Protein AF-A0A7J2IMW6-F1 (afdb_monomer)

Radius of gyration: 46.11 Å; Cα contacts (8 Å, |Δi|>4): 271; chains: 1; bounding box: 132×66×122 Å

Mean predicted aligned error: 20.57 Å

Foldseek 3Di:
DDDDDPDPPVPDPVPCVVVVVVVVVVVPDPPPPDPPQDDKDKDKDKPPLEDEAEAQGKDKIKIFMAIDSPQFFKKAKDKDQDDPQKDKDWVVRIDTPGDMIMIMIGHHNPDDFAKTKMKMWIATPVGDIDIGIGIYGYHYDDDPDPDPDPDPPDDPDDDPDPDDDDDDDDDDDDDDDDDDDDDDDDDDPDDDPDDDDPDDDPPPVVVVVVVVVVVVVVVVVVVVVVPD

Nearest PDB structures (foldseek):
  7sqc-assembly1_2A  TM=7.538E-01  e=5.444E-05  Chlamydomonas reinhardtii
  1eut-assembly1_A  TM=7.254E-01  e=1.745E-04  Micromonospora viridifaciens
  7n6g-assembly1_4C  TM=7.193E-01  e=2.118E-03  Chlamydomonas reinhardtii
  4zmh-assembly1_B  TM=6.178E-01  e=5.594E-04  Saccharophagus degradans 2-40
  4zmh-assembly1_A  TM=6.191E-01  e=1.436E-03  Saccharophagus degradans 2-40

pLDDT: mean 71.3, std 21.23, range [32.53, 96.0]

Sequence (228 aa):
MPNENKRPWYRNPTYLGPIAVIAAAIISSPIWVPLIFQEPDFRIFINPMQGAVEQGGVITTVITIKGIHGYDHTVSLSSCGQPSGIVIAFVPQFGKPSYTSSVTINVESNVPVGDYTTIIKGRGADGKEHNCSYTLTVKPHPPPTPTITPTPTITPTSMPKVWEIGYDDNSYGEFDQLDRYPFPGPFPWHYNVSEPPINFQKKSTILLVHLLISIFLFVMNNQKMIFS

Secondary structure (DSSP, 8-state):
--------GGG-HHHHHHHHHHHHHHHS---------PPPEEEEEEESSEEEEETT-EEEEEEEEEEETT--S-EEEEEE-PPTTEEEEEETSEEPSSEEEEEEEEE-TTSPSEEEEEEEEEEETTS-EEEEEEEEEEEPPPPPPP--PPPP---------------------------------PPP-----------SSTTHHHHHHHHHHHHHHHHHHHHTTS--

Structure (mmCIF, N/CA/C/O backbone):
data_AF-A0A7J2IMW6-F1
#
_entry.id   AF-A0A7J2IMW6-F1
#
loop_
_atom_site.group_PDB
_atom_site.id
_atom_site.type_symbol
_atom_site.label_atom_id
_atom_site.label_alt_id
_atom_site.label_comp_id
_atom_site.label_asym_id
_atom_site.label_entity_id
_atom_site.label_seq_id
_atom_site.pdbx_PDB_ins_code
_atom_site.Cartn_x
_atom_site.Cartn_y
_atom_site.Cartn_z
_atom_site.occupancy
_atom_site.B_iso_or_equiv
_atom_site.auth_seq_id
_atom_site.auth_comp_id
_atom_site.auth_asym_id
_atom_site.auth_atom_id
_atom_site.pdbx_PDB_model_num
ATOM 1 N N . MET A 1 1 ? 88.205 10.344 -40.972 1.00 36.88 1 MET A N 1
ATOM 2 C CA . MET A 1 1 ? 87.170 9.733 -41.838 1.00 36.88 1 MET A CA 1
ATOM 3 C C . MET A 1 1 ? 87.236 8.219 -41.665 1.00 36.88 1 MET A C 1
ATOM 5 O O . MET A 1 1 ? 88.362 7.744 -41.611 1.00 36.88 1 MET A O 1
ATOM 9 N N . PRO A 1 2 ? 86.134 7.451 -41.683 1.00 49.56 2 PRO A N 1
ATOM 10 C CA . PRO A 1 2 ? 84.790 7.679 -41.158 1.00 49.56 2 PRO A CA 1
ATOM 11 C C . PRO A 1 2 ? 84.423 6.654 -40.054 1.00 49.56 2 PRO A C 1
ATOM 13 O O . PRO A 1 2 ? 85.094 5.655 -39.827 1.00 49.56 2 PRO A O 1
ATOM 16 N N . ASN A 1 3 ? 83.346 6.964 -39.348 1.00 45.88 3 ASN A N 1
ATOM 17 C CA . ASN A 1 3 ? 82.750 6.262 -38.217 1.00 45.88 3 ASN A CA 1
ATOM 18 C C . ASN A 1 3 ? 82.091 4.923 -38.604 1.00 45.88 3 ASN A C 1
ATOM 20 O O . ASN A 1 3 ? 81.120 4.875 -39.356 1.00 45.88 3 ASN A O 1
ATOM 24 N N . GLU A 1 4 ? 82.557 3.824 -38.013 1.00 55.94 4 GLU A N 1
ATOM 25 C CA . GLU A 1 4 ? 81.900 2.522 -38.131 1.00 55.94 4 GLU A CA 1
ATOM 26 C C . GLU A 1 4 ? 80.530 2.513 -37.426 1.00 55.94 4 GLU A C 1
ATOM 28 O O . GLU A 1 4 ? 80.403 2.433 -36.207 1.00 55.94 4 GLU A O 1
ATOM 33 N N . ASN A 1 5 ? 79.482 2.626 -38.243 1.00 53.44 5 ASN A N 1
ATOM 34 C CA . ASN A 1 5 ? 78.256 1.826 -38.202 1.00 53.44 5 ASN A CA 1
ATOM 35 C C . ASN A 1 5 ? 77.715 1.403 -36.818 1.00 53.44 5 ASN A C 1
ATOM 37 O O . ASN A 1 5 ? 77.663 0.219 -36.484 1.00 53.44 5 ASN A O 1
ATOM 41 N N . LYS A 1 6 ? 77.096 2.340 -36.091 1.00 56.44 6 LYS A N 1
ATOM 42 C CA . LYS A 1 6 ? 76.001 1.993 -35.169 1.00 56.44 6 LYS A CA 1
ATOM 43 C C . LYS A 1 6 ? 74.729 1.756 -35.982 1.00 56.44 6 LYS A C 1
ATOM 45 O O . LYS A 1 6 ? 73.925 2.666 -36.174 1.00 56.44 6 LYS A O 1
ATOM 50 N N . ARG A 1 7 ? 74.558 0.539 -36.509 1.00 57.59 7 ARG A N 1
ATOM 51 C CA . ARG A 1 7 ? 73.288 0.146 -37.136 1.00 57.59 7 ARG A CA 1
ATOM 52 C C . ARG A 1 7 ? 72.185 0.230 -36.066 1.00 57.59 7 ARG A C 1
ATOM 54 O O . ARG A 1 7 ? 72.362 -0.356 -34.999 1.00 57.59 7 ARG A O 1
ATOM 61 N N . PRO A 1 8 ? 71.085 0.967 -36.302 1.00 58.50 8 PRO A N 1
ATOM 62 C CA . PRO A 1 8 ? 70.026 1.130 -35.314 1.00 58.50 8 PRO A CA 1
ATOM 63 C C . PRO A 1 8 ? 69.450 -0.235 -34.921 1.00 58.50 8 PRO A C 1
ATOM 65 O O . PRO A 1 8 ? 69.195 -1.088 -35.774 1.00 58.50 8 PRO A O 1
ATOM 68 N N . TRP A 1 9 ? 69.251 -0.422 -33.616 1.00 54.69 9 TRP A N 1
ATOM 69 C CA . TRP A 1 9 ? 68.849 -1.663 -32.938 1.00 54.69 9 TRP A CA 1
ATOM 70 C C . TRP A 1 9 ? 67.544 -2.294 -33.466 1.00 54.69 9 TRP A C 1
ATOM 72 O O . TRP A 1 9 ? 67.263 -3.453 -33.181 1.00 54.69 9 TRP A O 1
ATOM 82 N N . TYR A 1 10 ? 66.788 -1.573 -34.298 1.00 52.03 10 TYR A N 1
ATOM 83 C CA . TYR A 1 10 ? 65.541 -2.019 -34.921 1.00 52.03 10 TYR A CA 1
ATOM 84 C C . TYR A 1 10 ? 65.720 -2.941 -36.150 1.00 52.03 10 TYR A C 1
ATOM 86 O O . TYR A 1 10 ? 64.751 -3.508 -36.639 1.00 52.03 10 TYR A O 1
ATOM 94 N N . ARG A 1 11 ? 66.944 -3.118 -36.679 1.00 53.31 11 ARG A N 1
ATOM 95 C CA . ARG A 1 11 ? 67.218 -3.993 -37.848 1.00 53.31 11 ARG A CA 1
ATOM 96 C C . ARG A 1 11 ? 67.567 -5.450 -37.508 1.00 53.31 11 ARG A C 1
ATOM 98 O O . ARG A 1 11 ? 67.887 -6.208 -38.421 1.00 53.31 11 ARG A O 1
ATOM 105 N N . ASN A 1 12 ? 67.553 -5.846 -36.235 1.00 49.12 12 ASN A N 1
ATOM 106 C CA . ASN A 1 12 ? 67.913 -7.206 -35.830 1.00 49.12 12 ASN A CA 1
ATOM 107 C C . ASN A 1 12 ? 66.651 -8.101 -35.756 1.00 49.12 12 ASN A C 1
ATOM 109 O O . ASN A 1 12 ? 65.809 -7.870 -34.881 1.00 49.12 12 ASN A O 1
ATOM 113 N N . PRO A 1 13 ? 66.487 -9.107 -36.642 1.00 55.00 13 PRO A N 1
ATOM 114 C CA . PRO A 1 13 ? 65.265 -9.916 -36.728 1.00 55.00 13 PRO A CA 1
ATOM 115 C C . PRO A 1 13 ? 64.961 -10.709 -35.448 1.00 55.00 13 PRO A C 1
ATOM 117 O O . PRO A 1 13 ? 63.805 -11.039 -35.197 1.00 55.00 13 PRO A O 1
ATOM 120 N N . THR A 1 14 ? 65.961 -10.929 -34.590 1.00 56.41 14 THR A N 1
ATOM 121 C CA . THR A 1 14 ? 65.813 -11.600 -33.289 1.00 56.41 14 THR A CA 1
ATOM 122 C C . THR A 1 14 ? 64.945 -10.815 -32.290 1.00 56.41 14 THR A C 1
ATOM 124 O O . THR A 1 14 ? 64.350 -11.417 -31.402 1.00 56.41 14 THR A O 1
ATOM 127 N N . TYR A 1 15 ? 64.817 -9.489 -32.441 1.00 50.38 15 TYR A N 1
ATOM 128 C CA . TYR A 1 15 ? 64.037 -8.627 -31.532 1.00 50.38 15 TYR A CA 1
ATOM 129 C C . TYR A 1 15 ? 62.726 -8.104 -32.137 1.00 50.38 15 TYR A C 1
ATOM 131 O O . TYR A 1 15 ? 61.846 -7.665 -31.398 1.00 50.38 15 TYR A O 1
ATOM 139 N N . LEU A 1 16 ? 62.554 -8.190 -33.461 1.00 51.06 16 LEU A N 1
ATOM 140 C CA . LEU A 1 16 ? 61.305 -7.807 -34.133 1.00 51.06 16 LEU A CA 1
ATOM 141 C C . LEU A 1 16 ? 60.170 -8.798 -33.853 1.00 51.06 16 LEU A C 1
ATOM 143 O O . LEU A 1 16 ? 59.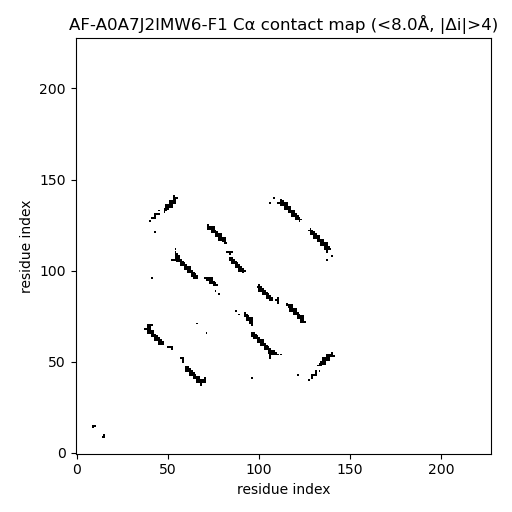029 -8.375 -33.713 1.00 51.06 16 LEU A O 1
ATOM 147 N N . GLY A 1 17 ? 60.484 -10.088 -33.695 1.00 52.44 17 GLY A N 1
ATOM 148 C CA . GLY A 1 17 ? 59.515 -11.112 -33.292 1.00 52.44 17 GLY A CA 1
ATOM 149 C C . GLY A 1 17 ? 58.829 -10.800 -31.952 1.00 52.44 17 GLY A C 1
ATOM 150 O O . GLY A 1 17 ? 57.621 -10.584 -31.938 1.00 52.44 17 GLY A O 1
ATOM 151 N N . PRO A 1 18 ? 59.558 -10.719 -30.822 1.00 51.59 18 PRO A N 1
ATOM 152 C CA . PRO A 1 18 ? 58.940 -10.517 -29.509 1.00 51.59 18 PRO A CA 1
ATOM 153 C C . PRO A 1 18 ? 58.327 -9.118 -29.312 1.00 51.59 18 PRO A C 1
ATOM 155 O O . PRO A 1 18 ? 57.282 -9.009 -28.677 1.00 51.59 18 PRO A O 1
ATOM 158 N N . ILE A 1 19 ? 58.903 -8.050 -29.885 1.00 50.50 19 ILE A N 1
ATOM 159 C CA . ILE A 1 19 ? 58.338 -6.689 -29.770 1.00 50.50 19 ILE A CA 1
ATOM 160 C C . ILE A 1 19 ? 57.045 -6.549 -30.593 1.00 50.50 19 ILE A C 1
ATOM 162 O O . ILE A 1 19 ? 56.082 -5.951 -30.112 1.00 50.50 19 ILE A O 1
ATOM 166 N N . ALA A 1 20 ? 56.973 -7.140 -31.793 1.00 51.31 20 ALA A N 1
ATOM 167 C CA . ALA A 1 20 ? 55.737 -7.160 -32.579 1.00 51.31 20 ALA A CA 1
ATOM 168 C C . ALA A 1 20 ? 54.645 -8.024 -31.924 1.00 51.31 20 ALA A C 1
ATOM 170 O O . ALA A 1 20 ? 53.472 -7.664 -31.982 1.00 51.31 20 ALA A O 1
ATOM 171 N N . VAL A 1 21 ? 55.019 -9.117 -31.246 1.00 50.84 21 VAL A N 1
ATOM 172 C CA . VAL A 1 21 ? 54.081 -9.970 -30.495 1.00 50.84 21 VAL A CA 1
ATOM 173 C C . VAL A 1 21 ? 53.489 -9.233 -29.287 1.00 50.84 21 VAL A C 1
ATOM 175 O O . VAL A 1 21 ? 52.286 -9.326 -29.057 1.00 50.84 21 VAL A O 1
ATOM 178 N N . ILE A 1 22 ? 54.282 -8.438 -28.558 1.00 51.41 22 ILE A N 1
ATOM 179 C CA . ILE A 1 22 ? 53.784 -7.642 -27.421 1.00 51.41 22 ILE A CA 1
ATOM 180 C C . ILE A 1 22 ? 52.897 -6.478 -27.901 1.00 51.41 22 ILE A C 1
ATOM 182 O O . ILE A 1 22 ? 51.854 -6.223 -27.303 1.00 51.41 22 ILE A O 1
ATOM 186 N N . ALA A 1 23 ? 53.241 -5.813 -29.011 1.00 48.59 23 ALA A N 1
ATOM 187 C CA . ALA A 1 23 ? 52.397 -4.767 -29.597 1.00 48.59 23 ALA A CA 1
ATOM 188 C C . ALA A 1 23 ? 51.067 -5.317 -30.159 1.00 48.59 23 ALA A C 1
ATOM 190 O O . ALA A 1 23 ? 50.027 -4.680 -30.007 1.00 48.59 23 ALA A O 1
ATOM 191 N N . ALA A 1 24 ? 51.067 -6.514 -30.757 1.00 49.12 24 ALA A N 1
ATOM 192 C CA . ALA A 1 24 ? 49.856 -7.157 -31.277 1.00 49.12 24 ALA A CA 1
ATOM 193 C C . ALA A 1 24 ? 48.941 -7.727 -30.172 1.00 49.12 24 ALA A C 1
ATOM 195 O O . ALA A 1 24 ? 47.717 -7.743 -30.328 1.00 49.12 24 ALA A O 1
ATOM 196 N N . ALA A 1 25 ? 49.502 -8.159 -29.038 1.00 52.00 25 ALA A N 1
ATOM 197 C CA . ALA A 1 25 ? 48.727 -8.697 -27.917 1.00 52.00 25 ALA A CA 1
ATOM 198 C C . ALA A 1 25 ? 47.895 -7.627 -27.183 1.00 52.00 25 ALA A C 1
ATOM 200 O O . ALA A 1 25 ? 46.826 -7.940 -26.674 1.00 52.00 25 ALA A O 1
ATOM 201 N N . ILE A 1 26 ? 48.330 -6.361 -27.176 1.00 53.81 26 ILE A N 1
ATOM 202 C CA . ILE A 1 26 ? 47.603 -5.260 -26.512 1.00 53.81 26 ILE A CA 1
ATOM 203 C C . ILE A 1 26 ? 46.462 -4.706 -27.396 1.00 53.81 26 ILE A C 1
ATOM 205 O O . ILE A 1 26 ? 45.498 -4.148 -26.880 1.00 53.81 26 ILE A O 1
ATOM 209 N N . ILE A 1 27 ? 46.523 -4.896 -28.722 1.00 55.91 27 ILE A N 1
ATOM 210 C CA . ILE A 1 27 ? 45.530 -4.370 -29.685 1.00 55.91 27 ILE A CA 1
ATOM 211 C C . ILE A 1 27 ? 44.421 -5.400 -30.004 1.00 55.91 27 ILE A C 1
ATOM 213 O O . ILE A 1 27 ? 43.379 -5.040 -30.546 1.00 55.91 27 ILE A O 1
ATOM 217 N N . SER A 1 28 ? 44.608 -6.681 -29.660 1.00 56.50 28 SER A N 1
ATOM 218 C CA . SER A 1 28 ? 43.701 -7.776 -30.062 1.00 56.50 28 SER A CA 1
ATOM 219 C C . SER A 1 28 ? 42.789 -8.318 -28.961 1.00 56.50 28 SER A C 1
ATOM 221 O O . SER A 1 28 ? 41.886 -9.098 -29.259 1.00 56.50 28 SER A O 1
ATOM 223 N N . SER A 1 29 ? 42.963 -7.901 -27.709 1.00 59.03 29 SER A N 1
ATOM 224 C CA . SER A 1 29 ? 42.008 -8.203 -26.645 1.00 59.03 29 SER A CA 1
ATOM 225 C C . SER A 1 29 ? 40.953 -7.096 -26.586 1.00 59.03 29 SER A C 1
ATOM 227 O O . SER A 1 29 ? 41.252 -6.030 -26.039 1.00 59.03 29 SER A O 1
ATOM 229 N N . PRO A 1 30 ? 39.721 -7.292 -27.106 1.00 68.50 30 PRO A N 1
ATOM 230 C CA . PRO A 1 30 ? 38.630 -6.415 -26.720 1.00 68.50 30 PRO A CA 1
ATOM 231 C C . PRO A 1 30 ? 38.510 -6.532 -25.202 1.00 68.50 30 PRO A C 1
ATOM 233 O O . PRO A 1 30 ? 38.200 -7.606 -24.682 1.00 68.50 30 PRO A O 1
ATOM 236 N N . ILE A 1 31 ? 38.809 -5.450 -24.481 1.00 69.19 31 ILE A N 1
ATOM 237 C CA . ILE A 1 31 ? 38.446 -5.342 -23.072 1.00 69.19 31 ILE A CA 1
ATOM 238 C C . ILE A 1 31 ? 36.921 -5.388 -23.068 1.00 69.19 31 ILE A C 1
ATOM 240 O O . ILE A 1 31 ? 36.252 -4.390 -23.331 1.00 69.19 31 ILE A O 1
ATOM 244 N N . TRP A 1 32 ? 36.368 -6.581 -22.858 1.00 60.91 32 TRP A N 1
ATOM 245 C CA . TRP A 1 32 ? 34.950 -6.760 -22.621 1.00 60.91 32 TRP A CA 1
ATOM 246 C C . TRP A 1 32 ? 34.659 -6.110 -21.279 1.00 60.91 32 TRP A C 1
ATOM 248 O O . TRP A 1 32 ? 34.889 -6.698 -20.226 1.00 60.91 32 TRP A O 1
ATOM 258 N N . VAL A 1 33 ? 34.187 -4.866 -21.316 1.00 77.25 33 VAL A N 1
ATOM 259 C CA . VAL A 1 33 ? 33.498 -4.280 -20.173 1.00 77.25 33 VAL A CA 1
ATOM 260 C C . VAL A 1 33 ? 32.159 -5.011 -20.110 1.00 77.25 33 VAL A C 1
ATOM 262 O O . VAL A 1 33 ? 31.355 -4.845 -21.032 1.00 77.25 33 VAL A O 1
ATOM 265 N N . PRO A 1 34 ? 31.910 -5.871 -19.105 1.00 73.81 34 PRO A N 1
ATOM 266 C CA . PRO A 1 34 ? 30.615 -6.514 -18.997 1.00 73.81 34 PRO A CA 1
ATOM 267 C C . PRO A 1 34 ? 29.562 -5.417 -18.864 1.00 73.81 34 PRO A C 1
ATOM 269 O O . PRO A 1 34 ? 29.629 -4.579 -17.961 1.00 73.81 34 PRO A O 1
ATOM 272 N N . LEU A 1 35 ? 28.593 -5.407 -19.778 1.00 72.38 35 LEU A N 1
ATOM 273 C CA . LEU A 1 35 ? 27.402 -4.599 -19.592 1.00 72.38 35 LEU A CA 1
ATOM 274 C C . LEU A 1 35 ? 26.668 -5.202 -18.390 1.00 72.38 35 LEU A C 1
ATOM 276 O O . LEU A 1 35 ? 26.097 -6.288 -18.485 1.00 72.38 35 LEU A O 1
ATOM 280 N N . ILE A 1 36 ? 26.715 -4.534 -17.240 1.00 77.38 36 ILE A N 1
ATOM 281 C CA . ILE A 1 36 ? 25.836 -4.867 -16.117 1.00 77.38 36 ILE A CA 1
ATOM 282 C C . ILE A 1 36 ? 24.417 -4.454 -16.507 1.00 77.38 36 ILE A C 1
ATOM 284 O O . ILE A 1 36 ? 23.990 -3.325 -16.279 1.00 77.38 36 ILE A O 1
ATOM 288 N N . PHE A 1 37 ? 23.697 -5.370 -17.153 1.00 77.44 37 PHE A N 1
ATOM 289 C CA . PHE A 1 37 ? 22.273 -5.221 -17.404 1.00 77.44 37 PHE A CA 1
ATOM 290 C C . PHE A 1 37 ? 21.535 -5.481 -16.090 1.00 77.44 37 PHE A C 1
ATOM 292 O O . PHE A 1 37 ? 21.444 -6.621 -15.634 1.00 77.44 37 PHE A O 1
ATOM 299 N N . GLN A 1 38 ? 21.067 -4.414 -15.444 1.00 87.12 38 GLN A N 1
ATOM 300 C CA . GLN A 1 38 ? 20.197 -4.556 -14.284 1.00 87.12 38 GLN A CA 1
ATOM 301 C C . GLN A 1 38 ? 18.772 -4.801 -14.756 1.00 87.12 38 GLN A C 1
ATOM 303 O O . GLN A 1 38 ? 18.272 -4.107 -15.641 1.00 87.12 38 GLN A O 1
ATOM 308 N N . GLU A 1 39 ? 18.128 -5.798 -14.161 1.00 89.56 39 GLU A N 1
ATOM 309 C CA . GLU A 1 39 ? 16.759 -6.137 -14.506 1.00 89.56 39 GLU A CA 1
ATOM 310 C C . GLU A 1 39 ? 15.819 -4.962 -14.157 1.00 89.56 39 GLU A C 1
ATOM 312 O O . GLU A 1 39 ? 15.915 -4.420 -13.044 1.00 89.56 39 GLU A O 1
ATOM 317 N N . PRO A 1 40 ? 14.919 -4.550 -15.075 1.00 92.44 40 PRO A N 1
ATOM 318 C CA . PRO A 1 40 ? 13.898 -3.547 -14.788 1.00 92.44 40 PRO A CA 1
ATOM 319 C C . PRO A 1 40 ? 13.060 -3.984 -13.595 1.00 92.44 40 PRO A C 1
ATOM 321 O O . PRO A 1 40 ? 12.549 -5.099 -13.582 1.00 92.44 40 PRO A O 1
ATOM 324 N N . ASP A 1 41 ? 12.894 -3.134 -12.592 1.00 93.81 41 ASP A N 1
ATOM 325 C CA . ASP A 1 41 ? 12.149 -3.482 -11.381 1.00 93.81 41 ASP A CA 1
ATOM 326 C C . ASP A 1 41 ? 11.414 -2.247 -10.835 1.00 93.81 41 ASP A C 1
ATOM 328 O O . ASP A 1 41 ? 11.562 -1.144 -11.358 1.00 93.81 41 ASP A O 1
ATOM 332 N N . PHE A 1 42 ? 10.603 -2.387 -9.791 1.00 95.00 42 PHE A N 1
ATOM 333 C CA . PHE A 1 42 ? 9.947 -1.251 -9.149 1.00 95.00 42 PHE A CA 1
ATOM 334 C C . PHE A 1 42 ? 10.054 -1.299 -7.625 1.00 95.00 42 PHE A C 1
ATOM 336 O O . PHE A 1 42 ? 10.422 -2.296 -7.005 1.00 95.00 42 PHE A O 1
ATOM 343 N N . ARG A 1 43 ? 9.780 -0.158 -6.998 1.00 93.88 43 ARG A N 1
ATOM 344 C CA . ARG A 1 43 ? 9.746 0.002 -5.544 1.00 93.88 43 ARG A CA 1
ATOM 345 C C . ARG A 1 43 ? 8.467 0.711 -5.137 1.00 93.88 43 ARG A C 1
ATOM 347 O O . ARG A 1 43 ? 8.030 1.647 -5.808 1.00 93.88 43 ARG A O 1
ATOM 354 N N . ILE A 1 44 ? 7.899 0.265 -4.023 1.00 94.81 44 ILE A N 1
ATOM 355 C CA . ILE A 1 44 ? 6.686 0.822 -3.429 1.00 94.81 44 ILE A CA 1
ATOM 356 C C . ILE A 1 44 ? 7.077 1.510 -2.126 1.00 94.81 44 ILE A C 1
ATOM 358 O O . ILE A 1 44 ? 7.757 0.924 -1.288 1.00 94.81 44 ILE A O 1
ATOM 362 N N . PHE A 1 45 ? 6.630 2.748 -1.959 1.00 93.75 45 PHE A N 1
ATOM 363 C CA . PHE A 1 45 ? 6.818 3.537 -0.750 1.00 93.75 45 PHE A CA 1
ATOM 364 C C . PHE A 1 45 ? 5.458 4.000 -0.249 1.00 93.75 45 PHE A C 1
ATOM 366 O O . PHE A 1 45 ? 4.637 4.449 -1.045 1.00 93.75 45 PHE A O 1
ATOM 373 N N . ILE A 1 46 ? 5.228 3.938 1.058 1.00 94.62 46 ILE A N 1
ATOM 374 C CA . ILE A 1 46 ? 4.016 4.458 1.689 1.00 94.62 46 ILE A CA 1
ATOM 375 C C . ILE A 1 46 ? 4.386 5.532 2.706 1.00 94.62 46 ILE A C 1
ATOM 377 O O . ILE A 1 46 ? 5.328 5.369 3.481 1.00 94.62 46 ILE A O 1
ATOM 381 N N . ASN A 1 47 ? 3.663 6.648 2.683 1.00 92.50 47 ASN A N 1
ATOM 382 C CA . ASN A 1 47 ? 3.845 7.725 3.641 1.00 92.50 47 ASN A CA 1
ATOM 383 C C . ASN A 1 47 ? 2.482 8.336 4.011 1.00 92.50 47 ASN A C 1
ATOM 385 O O . ASN A 1 47 ? 1.783 8.835 3.122 1.00 92.50 47 ASN A O 1
ATOM 389 N N . PRO A 1 48 ? 2.092 8.327 5.295 1.00 92.69 48 PRO A N 1
ATOM 390 C CA . PRO A 1 48 ? 2.755 7.669 6.431 1.00 92.69 48 PRO A CA 1
ATOM 391 C C . PRO A 1 48 ? 2.614 6.132 6.397 1.00 92.69 48 PRO A C 1
ATOM 393 O O . PRO A 1 48 ? 1.642 5.616 5.855 1.00 92.69 48 PRO A O 1
ATOM 396 N N . MET A 1 49 ? 3.565 5.395 6.992 1.00 91.56 49 MET A N 1
ATOM 397 C CA . MET A 1 49 ? 3.531 3.914 7.094 1.00 91.56 49 MET A CA 1
ATOM 398 C C . MET A 1 49 ? 2.640 3.398 8.236 1.00 91.56 49 MET A C 1
ATOM 400 O O . MET A 1 49 ? 2.341 2.209 8.328 1.00 91.56 49 MET A O 1
ATOM 404 N N . GLN A 1 50 ? 2.185 4.307 9.093 1.00 93.31 50 GLN A N 1
ATOM 405 C CA . GLN A 1 50 ? 1.277 4.018 10.188 1.00 93.31 50 GLN A CA 1
ATOM 406 C C . GLN A 1 50 ? 0.231 5.119 10.313 1.00 93.31 50 GLN A C 1
ATOM 408 O O . GLN A 1 50 ? 0.478 6.269 9.943 1.00 93.31 50 GLN A O 1
ATOM 413 N N . GLY A 1 51 ? -0.925 4.779 10.860 1.00 92.75 51 GLY A N 1
ATOM 414 C CA . GLY A 1 51 ? -1.980 5.740 11.136 1.00 92.75 51 GLY A CA 1
ATOM 415 C C . GLY A 1 51 ? -2.871 5.280 12.272 1.00 92.75 51 GLY A C 1
ATOM 416 O O . GLY A 1 51 ? -2.936 4.094 12.585 1.00 92.75 51 GLY A O 1
ATOM 417 N N . ALA A 1 52 ? -3.550 6.238 12.893 1.00 93.12 52 ALA A N 1
ATOM 418 C CA . ALA A 1 52 ? -4.541 5.966 13.917 1.00 93.12 52 ALA A CA 1
ATOM 419 C C . ALA A 1 52 ? -5.875 6.577 13.503 1.00 93.12 52 ALA A C 1
ATOM 421 O O . ALA A 1 52 ? -5.915 7.727 13.068 1.00 93.12 52 ALA A O 1
ATOM 422 N N . VAL A 1 53 ? -6.949 5.814 13.657 1.00 93.25 53 VAL A N 1
ATOM 423 C CA . VAL A 1 53 ? -8.303 6.227 13.291 1.00 93.25 53 VAL A CA 1
ATOM 424 C C . VAL A 1 53 ? -9.275 5.757 14.359 1.00 93.25 53 VAL A C 1
ATOM 426 O O . VAL A 1 53 ? -9.091 4.700 14.956 1.00 93.25 53 VAL A O 1
ATOM 429 N N . GLU A 1 54 ? -10.284 6.562 14.644 1.00 93.19 54 GLU A N 1
ATOM 430 C CA . GLU A 1 54 ? -11.361 6.173 15.550 1.00 93.19 54 GLU A CA 1
ATOM 431 C C . GLU A 1 54 ? -12.337 5.233 14.832 1.00 93.19 54 GLU A C 1
ATOM 433 O O . GLU A 1 54 ? -12.454 5.254 13.606 1.00 93.19 54 GLU A O 1
ATOM 438 N N . GLN A 1 55 ? -13.049 4.401 15.586 1.00 92.62 55 GLN A N 1
ATOM 439 C CA . GLN A 1 55 ? -14.170 3.618 15.067 1.00 92.62 55 GLN A CA 1
ATOM 440 C C . GLN A 1 55 ? -15.166 4.521 14.315 1.00 92.62 55 GLN A C 1
ATOM 442 O O . GLN A 1 55 ? -15.596 5.550 14.840 1.00 92.62 55 GLN A O 1
ATOM 447 N N . GLY A 1 56 ? -15.535 4.140 13.088 1.00 89.88 56 GLY A N 1
ATOM 448 C CA . GLY A 1 56 ? -16.385 4.950 12.203 1.00 89.88 56 GLY A CA 1
ATOM 449 C C . GLY A 1 56 ? -15.646 6.069 11.454 1.00 89.88 56 GLY A C 1
ATOM 450 O O . GLY A 1 56 ? -16.282 6.854 10.753 1.00 89.88 56 GLY A O 1
ATOM 451 N N . GLY A 1 57 ? -14.328 6.182 11.626 1.00 91.94 57 GLY A N 1
ATOM 452 C CA . GLY A 1 57 ? -13.503 7.215 11.014 1.00 91.94 57 GLY A CA 1
ATOM 453 C C . GLY A 1 57 ? -12.920 6.829 9.654 1.00 91.94 57 GLY A C 1
ATOM 454 O O . GLY A 1 57 ? -12.916 5.672 9.228 1.00 91.94 57 GLY A O 1
ATOM 455 N N . VAL A 1 58 ? -12.353 7.835 8.988 1.00 93.62 58 VAL A N 1
ATOM 456 C CA . VAL A 1 58 ? -11.665 7.695 7.701 1.00 93.62 58 VAL A CA 1
ATOM 457 C C . VAL A 1 58 ? -10.258 8.265 7.824 1.00 93.62 58 VAL A C 1
ATOM 459 O O . VAL A 1 58 ? -10.064 9.340 8.389 1.00 93.62 58 VAL A O 1
ATOM 462 N N . ILE A 1 59 ? -9.275 7.563 7.265 1.00 93.88 59 ILE A N 1
ATOM 463 C CA . ILE A 1 59 ? -7.892 8.032 7.171 1.00 93.88 59 ILE A CA 1
ATOM 464 C C . ILE A 1 59 ? -7.388 7.918 5.734 1.00 93.88 59 ILE A C 1
ATOM 466 O O . ILE A 1 59 ? -7.738 6.994 4.999 1.00 93.88 59 ILE A O 1
ATOM 470 N N . THR A 1 60 ? -6.559 8.875 5.325 1.00 93.94 60 THR A N 1
ATOM 471 C CA . THR A 1 60 ? -5.949 8.906 3.994 1.00 93.94 60 THR A CA 1
ATOM 472 C C . THR A 1 60 ? -4.434 8.818 4.080 1.00 93.94 60 THR A C 1
ATOM 474 O O . THR A 1 60 ? -3.820 9.509 4.893 1.00 93.94 60 THR A O 1
ATOM 477 N N . THR A 1 61 ? -3.823 8.021 3.209 1.00 94.19 61 THR A N 1
ATOM 478 C CA . THR A 1 61 ? -2.365 7.912 3.067 1.00 94.19 61 THR A CA 1
ATOM 479 C C . THR A 1 61 ? -1.960 7.949 1.599 1.00 94.19 61 THR A C 1
ATOM 481 O O . THR A 1 61 ? -2.804 7.861 0.707 1.00 94.19 61 THR A O 1
ATOM 484 N N . VAL A 1 62 ? -0.667 8.133 1.326 1.00 95.12 62 VAL A N 1
ATOM 485 C CA . VAL A 1 62 ? -0.153 8.221 -0.045 1.00 95.12 62 VAL A CA 1
ATOM 486 C C . VAL A 1 62 ? 0.845 7.102 -0.298 1.00 95.12 62 VAL A C 1
ATOM 488 O O . VAL A 1 62 ? 1.792 6.903 0.464 1.00 95.12 62 VAL A O 1
ATOM 491 N N . ILE A 1 63 ? 0.652 6.397 -1.409 1.00 95.69 63 ILE A N 1
ATOM 492 C CA . ILE A 1 63 ? 1.599 5.427 -1.950 1.00 95.69 63 ILE A CA 1
ATOM 493 C C . ILE A 1 63 ? 2.319 6.060 -3.133 1.00 95.69 63 ILE A C 1
ATOM 495 O O . ILE A 1 63 ? 1.703 6.654 -4.012 1.00 95.69 63 ILE A O 1
ATOM 499 N N . THR A 1 64 ? 3.635 5.903 -3.178 1.00 94.88 64 THR A N 1
ATOM 500 C CA . THR A 1 64 ? 4.477 6.287 -4.308 1.00 94.88 64 THR A CA 1
ATOM 501 C C . THR A 1 64 ? 5.120 5.043 -4.895 1.00 94.88 64 THR A C 1
ATOM 503 O O . THR A 1 64 ? 5.783 4.291 -4.182 1.00 94.88 64 THR A O 1
ATOM 506 N N . ILE A 1 65 ? 4.966 4.846 -6.200 1.00 95.12 65 ILE A N 1
ATOM 507 C CA . ILE A 1 65 ? 5.619 3.764 -6.935 1.00 95.12 65 ILE A CA 1
ATOM 508 C C . ILE A 1 65 ? 6.691 4.371 -7.827 1.00 95.12 65 ILE A C 1
ATOM 510 O O . ILE A 1 65 ? 6.423 5.303 -8.587 1.00 95.12 65 ILE A O 1
ATOM 514 N N . LYS A 1 66 ? 7.908 3.835 -7.738 1.00 94.25 66 LYS A N 1
ATOM 515 C CA . LYS A 1 66 ? 9.049 4.254 -8.557 1.00 94.25 66 LYS A CA 1
ATOM 516 C C . LYS A 1 66 ? 9.567 3.084 -9.377 1.00 94.25 66 LYS A C 1
ATOM 518 O O . LYS A 1 66 ? 9.862 2.031 -8.816 1.00 94.25 66 LYS A O 1
ATOM 523 N N . GLY A 1 67 ? 9.697 3.287 -10.684 1.00 93.88 67 GLY A N 1
ATOM 524 C CA . GLY A 1 67 ? 10.395 2.354 -11.566 1.00 93.88 67 GLY A CA 1
ATOM 525 C C . GLY A 1 67 ? 11.907 2.516 -11.410 1.00 93.88 67 GLY A C 1
ATOM 526 O O . GLY A 1 67 ? 12.404 3.638 -11.306 1.00 93.88 67 GLY A O 1
ATOM 527 N N . ILE A 1 68 ? 12.633 1.405 -11.380 1.00 93.00 68 ILE A N 1
ATOM 528 C CA . ILE A 1 68 ? 14.095 1.338 -11.375 1.00 93.00 68 ILE A CA 1
ATOM 529 C C . ILE A 1 68 ? 14.570 0.599 -12.630 1.00 93.00 68 ILE A C 1
ATOM 531 O O . ILE A 1 68 ? 13.869 -0.253 -13.172 1.00 93.00 68 ILE A O 1
ATOM 535 N N . HIS A 1 69 ? 15.743 0.985 -13.134 1.00 90.19 69 HIS A N 1
ATOM 536 C CA . HIS A 1 69 ? 16.351 0.409 -14.345 1.00 90.19 69 HIS A CA 1
ATOM 537 C C . HIS A 1 69 ? 15.436 0.418 -15.588 1.00 90.19 69 HIS A C 1
ATOM 539 O O . HIS A 1 69 ? 15.470 -0.500 -16.398 1.00 90.19 69 HIS A O 1
ATOM 545 N N . GLY A 1 70 ? 14.616 1.466 -15.747 1.00 88.12 70 GLY A N 1
ATOM 546 C CA . GLY A 1 70 ? 13.771 1.646 -16.936 1.00 88.12 70 GLY A CA 1
ATOM 547 C C . GLY A 1 70 ? 12.469 0.840 -16.936 1.00 88.12 70 GLY A C 1
ATOM 548 O O . GLY A 1 70 ? 11.911 0.598 -18.001 1.00 88.12 70 GLY A O 1
ATOM 549 N N . TYR A 1 71 ? 11.982 0.417 -15.767 1.00 93.19 71 TYR A N 1
ATOM 550 C CA . TYR A 1 71 ? 10.713 -0.301 -15.647 1.00 93.19 71 TYR A CA 1
ATOM 551 C C . TYR A 1 71 ? 9.518 0.505 -16.179 1.00 93.19 71 TYR A C 1
ATOM 553 O O . TYR A 1 71 ? 9.196 1.572 -15.655 1.00 93.19 71 TYR A O 1
ATOM 561 N N . ASP A 1 72 ? 8.851 -0.050 -17.194 1.00 91.38 72 ASP A N 1
ATOM 562 C CA . ASP A 1 72 ? 7.835 0.635 -18.006 1.00 91.38 72 ASP A CA 1
ATOM 563 C C . ASP A 1 72 ? 6.452 -0.048 -17.962 1.00 91.38 72 ASP A C 1
ATOM 565 O O . ASP A 1 72 ? 5.497 0.399 -18.600 1.00 91.38 72 ASP A O 1
ATOM 569 N N . HIS A 1 73 ? 6.323 -1.142 -17.208 1.00 92.69 73 HIS A N 1
ATOM 570 C CA . HIS A 1 73 ? 5.086 -1.915 -17.116 1.00 92.69 73 HIS A CA 1
ATOM 571 C C . HIS A 1 73 ? 4.087 -1.290 -16.133 1.00 92.69 73 HIS A C 1
ATOM 573 O O . HIS A 1 73 ? 4.454 -0.628 -15.163 1.00 92.69 73 HIS A O 1
ATOM 579 N N . THR A 1 74 ? 2.792 -1.513 -16.370 1.00 94.56 74 THR A N 1
ATOM 580 C CA . THR A 1 74 ? 1.730 -1.073 -15.457 1.00 94.56 74 THR A CA 1
ATOM 581 C C . THR A 1 74 ? 1.796 -1.856 -14.148 1.00 94.56 74 THR A C 1
ATOM 583 O O . THR A 1 74 ? 1.864 -3.084 -14.161 1.00 94.56 74 THR A O 1
ATOM 586 N N . VAL A 1 75 ? 1.723 -1.145 -13.025 1.00 96.00 75 VAL A N 1
ATOM 587 C CA . VAL A 1 75 ? 1.621 -1.721 -11.681 1.00 96.00 75 VAL A CA 1
ATOM 588 C C . VAL A 1 75 ? 0.183 -1.567 -11.200 1.00 96.00 75 VA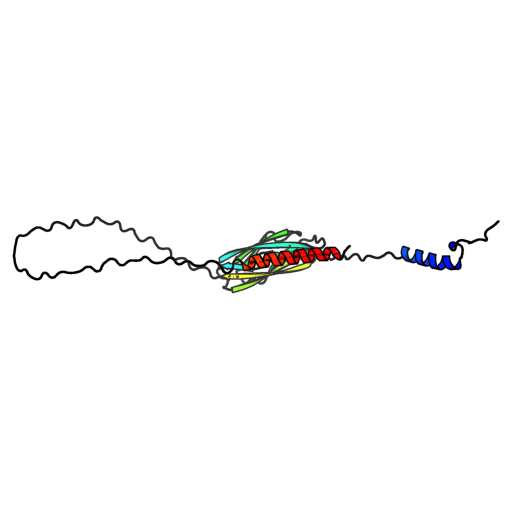L A C 1
ATOM 590 O O . VAL A 1 75 ? -0.423 -0.511 -11.364 1.00 96.00 75 VAL A O 1
ATOM 593 N N . SER A 1 76 ? -0.369 -2.628 -10.621 1.00 95.06 76 SER A N 1
ATOM 594 C CA . SER A 1 76 ? -1.692 -2.664 -9.997 1.00 95.06 76 SER A CA 1
ATOM 595 C C . SER A 1 76 ? -1.556 -2.798 -8.482 1.00 95.06 76 SER A C 1
ATOM 597 O O . SER A 1 76 ? -0.711 -3.553 -8.003 1.00 95.06 76 SER A O 1
ATOM 599 N N . LEU A 1 77 ? -2.363 -2.058 -7.725 1.00 95.31 77 LEU A N 1
ATOM 600 C CA . LEU A 1 77 ? -2.364 -2.076 -6.264 1.00 95.31 77 LEU A CA 1
ATOM 601 C C . LEU A 1 77 ? -3.517 -2.919 -5.715 1.00 95.31 77 LEU A C 1
ATOM 603 O O . LEU A 1 77 ? -4.644 -2.889 -6.218 1.00 95.31 77 LEU A O 1
ATOM 607 N N . SER A 1 78 ? -3.224 -3.657 -4.647 1.00 94.12 78 SER A N 1
ATOM 608 C CA . SER A 1 78 ? -4.195 -4.423 -3.864 1.00 94.12 78 SER A CA 1
ATOM 609 C C . SER A 1 78 ? -3.809 -4.433 -2.384 1.00 94.12 78 SER A C 1
ATOM 611 O O . SER A 1 78 ? -2.644 -4.220 -2.043 1.00 94.12 78 SER A O 1
ATOM 613 N N . SER A 1 79 ? -4.770 -4.687 -1.497 1.00 93.62 79 SER A N 1
ATOM 614 C CA . SER A 1 79 ? -4.527 -4.855 -0.061 1.00 93.62 79 SER A CA 1
ATOM 615 C C . SER A 1 79 ? -5.103 -6.165 0.462 1.00 93.62 79 SER A C 1
ATOM 617 O O . SER A 1 79 ? -6.124 -6.661 -0.016 1.00 93.62 79 SER A O 1
ATOM 619 N N . CYS A 1 80 ? -4.451 -6.733 1.471 1.00 92.12 80 CYS A N 1
ATOM 620 C CA . CYS A 1 80 ? -4.930 -7.907 2.188 1.00 92.12 80 CYS A CA 1
ATOM 621 C C . CYS A 1 80 ? -4.500 -7.877 3.660 1.00 92.12 80 CYS A C 1
ATOM 623 O O . CYS A 1 80 ? -3.545 -7.192 4.021 1.00 92.12 80 CYS A O 1
ATOM 625 N N . GLY A 1 81 ? -5.177 -8.663 4.500 1.00 87.19 81 GLY A N 1
ATOM 626 C CA . GLY A 1 81 ? -4.885 -8.765 5.936 1.00 87.19 81 GLY A CA 1
ATOM 627 C C . GLY A 1 81 ? -5.701 -7.817 6.818 1.00 87.19 81 GLY A C 1
ATOM 628 O O . GLY A 1 81 ? -5.626 -7.922 8.037 1.00 87.19 81 GLY A O 1
ATOM 629 N N . GLN A 1 82 ? -6.516 -6.938 6.225 1.00 87.62 82 GLN A N 1
ATOM 630 C CA . GLN A 1 82 ? -7.450 -6.112 6.987 1.00 87.62 82 GLN A CA 1
ATOM 631 C C . GLN A 1 82 ? -8.612 -6.956 7.569 1.00 87.62 82 GLN A C 1
ATOM 633 O O . GLN A 1 82 ? -9.071 -7.886 6.896 1.00 87.62 82 GLN A O 1
ATOM 638 N N . PRO A 1 83 ? -9.093 -6.665 8.795 1.00 86.38 83 PRO A N 1
ATOM 639 C CA . PRO A 1 83 ? -10.258 -7.329 9.381 1.00 86.38 83 PRO A CA 1
ATOM 640 C C . PRO A 1 83 ? -11.557 -6.937 8.655 1.00 86.38 83 PRO A C 1
ATOM 642 O O . PRO A 1 83 ? -11.601 -5.968 7.892 1.00 86.38 83 PRO A O 1
ATOM 645 N N . SER A 1 84 ? -12.639 -7.680 8.910 1.00 87.31 84 SER A N 1
ATOM 646 C CA . SER A 1 84 ? -13.975 -7.333 8.410 1.00 87.31 84 SER A CA 1
ATOM 647 C C . SER A 1 84 ? -14.398 -5.945 8.899 1.00 87.31 84 SER A C 1
ATOM 649 O O . SER A 1 84 ? -14.250 -5.647 10.083 1.00 87.31 84 SER A O 1
ATOM 651 N N . GLY A 1 85 ? -14.940 -5.122 7.999 1.00 86.00 85 GLY A N 1
ATOM 652 C CA . GLY A 1 85 ? -15.362 -3.747 8.296 1.00 86.00 85 GLY A CA 1
ATOM 653 C C . GLY A 1 85 ? -14.298 -2.678 8.017 1.00 86.00 85 GLY A C 1
ATOM 654 O O . GLY A 1 85 ? -14.560 -1.496 8.218 1.00 86.00 85 GLY A O 1
ATOM 655 N N . ILE A 1 86 ? -13.109 -3.057 7.530 1.00 92.00 86 ILE A N 1
ATOM 656 C CA . ILE A 1 86 ? -12.133 -2.104 6.983 1.00 92.00 86 ILE A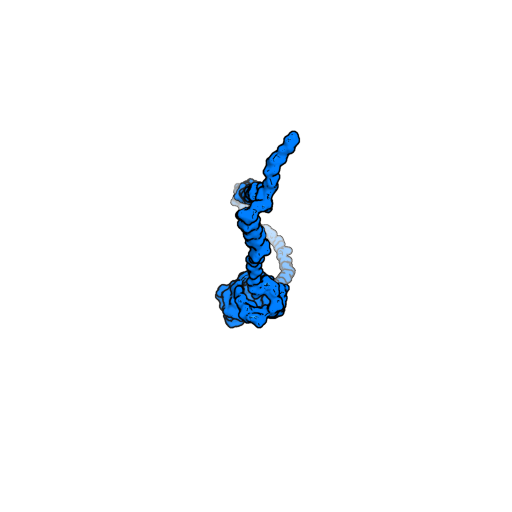 CA 1
ATOM 657 C C . ILE A 1 86 ? -12.162 -2.167 5.457 1.00 92.00 86 ILE A C 1
ATOM 659 O O . ILE A 1 86 ? -11.876 -3.204 4.858 1.00 92.00 86 ILE A O 1
ATOM 663 N N . VAL A 1 87 ? -12.473 -1.035 4.827 1.00 92.75 87 VAL A N 1
ATOM 664 C CA . VAL A 1 87 ? -12.521 -0.891 3.367 1.00 92.75 87 VAL A CA 1
ATOM 665 C C . VAL A 1 87 ? -11.387 0.020 2.919 1.00 92.75 87 VAL A C 1
ATOM 667 O O . VAL A 1 87 ? -11.257 1.142 3.405 1.00 92.75 87 VAL A O 1
ATOM 670 N N . ILE A 1 88 ? -10.568 -0.457 1.981 1.00 94.12 88 ILE A N 1
ATOM 671 C CA . ILE A 1 88 ? -9.418 0.277 1.446 1.00 94.12 88 ILE A CA 1
ATOM 672 C C . ILE A 1 88 ? -9.647 0.545 -0.038 1.00 94.12 88 ILE A C 1
ATOM 674 O O . ILE A 1 88 ? -9.863 -0.384 -0.815 1.00 94.12 88 ILE A O 1
ATOM 678 N N . ALA A 1 89 ? -9.580 1.813 -0.428 1.00 94.00 89 ALA A N 1
ATOM 679 C CA . ALA A 1 89 ? -9.729 2.265 -1.805 1.00 94.00 89 ALA A CA 1
ATOM 680 C C . ALA A 1 89 ? -8.445 2.945 -2.298 1.00 94.00 89 ALA A C 1
ATOM 682 O O . ALA A 1 89 ? -7.825 3.714 -1.565 1.00 94.00 89 ALA A O 1
ATOM 683 N N . PHE A 1 90 ? -8.072 2.681 -3.553 1.00 95.31 90 PHE A N 1
ATOM 684 C CA . PHE A 1 90 ? -6.872 3.219 -4.202 1.00 95.31 90 PHE A CA 1
ATOM 685 C C . PHE A 1 90 ? -7.258 4.087 -5.399 1.00 95.31 90 PHE A C 1
ATOM 687 O O . PHE A 1 90 ? -7.980 3.631 -6.286 1.00 95.31 90 PHE A O 1
ATOM 694 N N . VAL A 1 91 ? -6.750 5.319 -5.453 1.00 94.50 91 VAL A N 1
ATOM 695 C CA . VAL A 1 91 ? -7.007 6.254 -6.554 1.00 94.50 91 VAL A CA 1
ATOM 696 C C . VAL A 1 91 ? -5.700 6.939 -6.973 1.00 94.50 91 VAL A C 1
ATOM 698 O O . VAL A 1 91 ? -5.212 7.804 -6.239 1.00 94.50 91 VAL A O 1
ATOM 701 N N . PRO A 1 92 ? -5.136 6.617 -8.153 1.00 93.56 92 PRO A N 1
ATOM 702 C CA . PRO A 1 92 ? -5.493 5.521 -9.068 1.00 93.56 92 PRO A CA 1
ATOM 703 C C . PRO A 1 92 ? -5.038 4.132 -8.573 1.00 93.56 92 PRO A C 1
ATOM 705 O O . PRO A 1 92 ? -3.925 3.972 -8.080 1.00 93.56 92 PRO A O 1
ATOM 708 N N . GLN A 1 93 ? -5.858 3.094 -8.782 1.00 92.50 93 GLN A N 1
ATOM 709 C CA . GLN A 1 93 ? -5.509 1.712 -8.405 1.00 92.50 93 GLN A CA 1
ATOM 710 C C . GLN A 1 93 ? -4.366 1.122 -9.247 1.00 92.50 93 GLN A C 1
ATOM 712 O O . GLN A 1 93 ? -3.621 0.261 -8.779 1.00 92.50 93 GLN A O 1
ATOM 717 N N . PHE A 1 94 ? -4.217 1.568 -10.490 1.00 92.56 94 PHE A N 1
ATOM 718 C CA . PHE A 1 94 ? -3.173 1.110 -11.395 1.00 92.56 94 PHE A CA 1
ATOM 719 C C . PHE A 1 94 ? -2.562 2.290 -12.139 1.00 92.56 94 PHE A C 1
ATOM 721 O O . PHE A 1 94 ? -3.216 3.305 -12.377 1.00 92.56 94 PHE A O 1
ATOM 728 N N . GLY A 1 95 ? -1.300 2.151 -12.517 1.00 92.19 95 GLY A N 1
ATOM 729 C CA . GLY A 1 95 ? -0.582 3.208 -13.208 1.00 92.19 95 GLY A CA 1
ATOM 730 C C . GLY A 1 95 ? 0.763 2.743 -13.731 1.00 92.19 95 GLY A C 1
ATOM 731 O O . GLY A 1 95 ? 1.250 1.658 -13.411 1.00 92.19 95 GLY A O 1
ATOM 732 N N . LYS A 1 96 ? 1.363 3.578 -14.571 1.00 91.75 96 LYS A N 1
ATOM 733 C CA . LYS A 1 96 ? 2.706 3.364 -15.097 1.00 91.75 96 LYS A CA 1
ATOM 734 C C . LYS A 1 96 ? 3.722 4.105 -14.215 1.00 91.75 96 LYS A C 1
ATOM 736 O O . LYS A 1 96 ? 3.506 5.289 -13.955 1.00 91.75 96 LYS A O 1
ATOM 741 N N . PRO A 1 97 ? 4.789 3.457 -13.715 1.00 89.12 97 PRO A N 1
ATOM 742 C CA . PRO A 1 97 ? 5.776 4.118 -12.863 1.00 89.12 97 PRO A CA 1
ATOM 743 C C . PRO A 1 97 ? 6.525 5.253 -13.586 1.00 89.12 97 PRO A C 1
ATOM 745 O O . PRO A 1 97 ? 6.804 5.156 -14.773 1.00 89.12 97 PRO A O 1
ATOM 748 N N . SER A 1 98 ? 6.892 6.350 -12.919 1.00 90.69 98 SER A N 1
ATOM 749 C CA . SER A 1 98 ? 6.642 6.656 -11.500 1.00 90.69 98 SER A CA 1
ATOM 750 C C . SER A 1 98 ? 5.309 7.387 -11.311 1.00 90.69 98 SER A C 1
ATOM 752 O O . SER A 1 98 ? 5.098 8.432 -11.919 1.00 90.69 98 SER A O 1
ATOM 754 N N . TYR A 1 99 ? 4.435 6.871 -10.443 1.00 92.19 99 TYR A N 1
ATOM 755 C CA . TYR A 1 99 ? 3.145 7.494 -10.131 1.00 92.19 99 TYR A CA 1
ATOM 756 C C . TYR A 1 99 ? 2.832 7.424 -8.635 1.00 92.19 99 TYR A C 1
ATOM 758 O O . TYR A 1 99 ? 3.433 6.651 -7.882 1.00 92.19 99 TYR A O 1
ATOM 766 N N . THR A 1 100 ? 1.885 8.251 -8.207 1.00 93.94 100 THR A N 1
ATOM 767 C CA . THR A 1 100 ? 1.379 8.296 -6.837 1.00 93.94 100 THR A CA 1
ATOM 768 C C . THR A 1 100 ? -0.080 7.852 -6.798 1.00 93.94 100 THR A C 1
ATOM 770 O O . THR A 1 100 ? -0.850 8.149 -7.709 1.00 93.94 100 THR A O 1
ATOM 773 N N . SER A 1 101 ? -0.455 7.130 -5.744 1.00 94.94 101 SER A N 1
ATOM 774 C CA . SER A 1 101 ? -1.828 6.715 -5.460 1.00 94.94 101 SER A CA 1
ATOM 775 C C . SER A 1 101 ? -2.236 7.211 -4.084 1.00 94.94 101 SER A C 1
ATOM 777 O O . SER A 1 101 ? -1.567 6.926 -3.091 1.00 94.94 101 SER A O 1
ATOM 779 N N . SER A 1 102 ? -3.370 7.899 -4.021 1.00 94.88 102 SER A N 1
ATOM 780 C CA . SER A 1 102 ? -4.048 8.191 -2.762 1.00 94.88 102 SER A CA 1
ATOM 781 C C . SER A 1 102 ? -4.771 6.937 -2.286 1.00 94.88 102 SER A C 1
ATOM 783 O O . SER A 1 102 ? -5.413 6.243 -3.076 1.00 94.88 102 SER A O 1
ATOM 785 N N . VAL A 1 103 ? -4.644 6.635 -1.000 1.00 94.38 103 VAL A N 1
ATOM 786 C CA . VAL A 1 103 ? -5.291 5.501 -0.343 1.00 94.38 103 VAL A CA 1
ATOM 787 C C . VAL A 1 103 ? -6.261 6.043 0.681 1.00 94.38 103 VAL A C 1
ATOM 789 O O . VAL A 1 103 ? -5.871 6.818 1.552 1.00 94.38 103 VAL A O 1
ATOM 792 N N . THR A 1 104 ? -7.513 5.620 0.595 1.00 94.69 104 THR A N 1
ATOM 793 C CA . THR A 1 104 ? -8.545 5.948 1.576 1.00 94.69 104 THR A CA 1
ATOM 794 C C . THR A 1 104 ? -8.912 4.683 2.326 1.00 94.69 104 THR A C 1
ATOM 796 O O . THR A 1 104 ? -9.281 3.682 1.716 1.00 94.69 104 THR A O 1
ATOM 799 N N . ILE A 1 105 ? -8.798 4.729 3.648 1.00 93.75 105 ILE A N 1
ATOM 800 C CA . ILE A 1 105 ? -9.104 3.623 4.548 1.00 93.75 105 ILE A CA 1
ATOM 801 C C . ILE A 1 105 ? -10.311 4.049 5.378 1.00 93.75 105 ILE A C 1
ATOM 803 O O . ILE A 1 105 ? -10.227 4.993 6.164 1.00 93.75 105 ILE A O 1
ATOM 807 N N . ASN A 1 106 ? -11.431 3.366 5.174 1.00 93.75 106 ASN A N 1
ATOM 808 C CA . ASN A 1 106 ? -12.655 3.545 5.939 1.00 93.75 106 ASN A CA 1
ATOM 809 C C . ASN A 1 106 ? -12.754 2.441 6.994 1.00 93.75 106 ASN A C 1
ATOM 811 O O . ASN A 1 106 ? -12.641 1.261 6.652 1.00 93.75 106 ASN A O 1
ATOM 815 N N . VAL A 1 107 ? -12.957 2.823 8.253 1.00 94.00 107 VAL A N 1
ATOM 816 C CA . VAL A 1 107 ? -13.086 1.893 9.377 1.00 94.00 107 VAL A CA 1
ATOM 817 C C . VAL A 1 107 ? -14.503 1.969 9.912 1.00 94.00 107 VAL A C 1
ATOM 819 O O . VAL A 1 107 ? -14.924 2.998 10.428 1.00 94.00 107 VAL A O 1
ATOM 822 N N . GLU A 1 108 ? -15.245 0.872 9.812 1.00 91.81 108 GLU A N 1
ATOM 823 C CA . GLU A 1 108 ? -16.589 0.787 10.377 1.00 91.81 108 GLU A CA 1
ATOM 824 C C . GLU A 1 108 ? -16.579 0.882 11.911 1.00 91.81 108 GLU A C 1
ATOM 826 O O . GLU A 1 108 ? -15.604 0.542 12.585 1.00 91.81 108 GLU A O 1
ATOM 831 N N . SER A 1 109 ? -17.701 1.307 12.493 1.00 88.94 109 SER A N 1
ATOM 832 C CA . SER A 1 109 ? -17.856 1.430 13.948 1.00 88.94 109 SER A CA 1
ATOM 833 C C . SER A 1 109 ? -17.813 0.089 14.693 1.00 88.94 109 SER A C 1
ATOM 835 O O . SER A 1 109 ? -17.557 0.063 15.893 1.00 88.94 109 SER A O 1
ATOM 837 N N . ASN A 1 110 ? -18.034 -1.022 13.985 1.00 87.25 110 ASN A N 1
ATOM 838 C CA . ASN A 1 110 ? -18.047 -2.376 14.544 1.00 87.25 110 ASN A CA 1
ATOM 839 C C . ASN A 1 110 ? -16.656 -3.029 14.610 1.00 87.25 110 ASN A C 1
ATOM 841 O O . ASN A 1 110 ? -16.529 -4.142 15.122 1.00 87.25 110 ASN A O 1
ATOM 845 N N . VAL A 1 111 ? -15.616 -2.378 14.077 1.00 90.44 111 VAL A N 1
ATOM 846 C CA . VAL A 1 111 ? -14.252 -2.920 14.090 1.00 90.44 111 VAL A CA 1
ATOM 847 C C . VAL A 1 111 ? -13.709 -2.884 15.524 1.00 90.4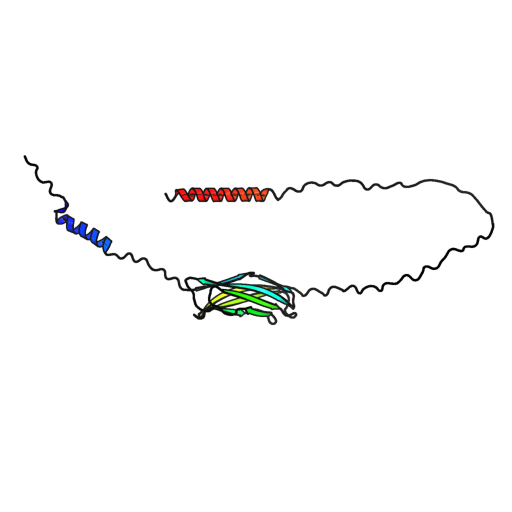4 111 VAL A C 1
ATOM 849 O O . VAL A 1 111 ? -13.753 -1.823 16.152 1.00 90.44 111 VAL A O 1
ATOM 852 N N . PRO A 1 112 ? -13.195 -4.002 16.072 1.00 89.19 112 PRO A N 1
ATOM 853 C CA . PRO A 1 112 ? -12.605 -4.005 17.405 1.00 89.19 112 PRO A CA 1
ATOM 854 C C . PRO A 1 112 ? -11.433 -3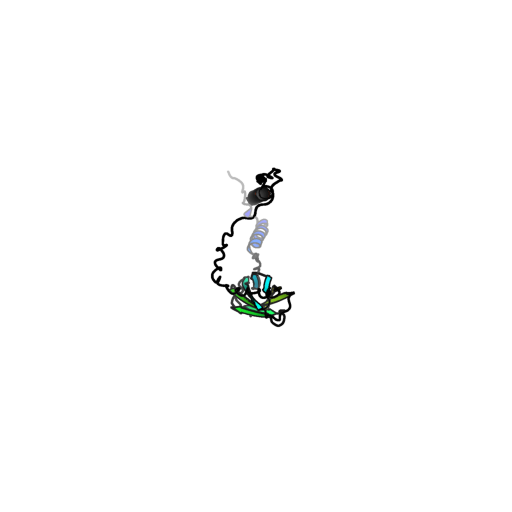.022 17.521 1.00 89.19 112 PRO A C 1
ATOM 856 O O . PRO A 1 112 ? -10.697 -2.776 16.569 1.00 89.19 112 PRO A O 1
ATOM 859 N N . VAL A 1 113 ? -11.255 -2.458 18.712 1.00 91.50 113 VAL A N 1
ATOM 860 C CA . VAL A 1 113 ? -10.105 -1.599 19.022 1.00 91.50 113 VAL A CA 1
ATOM 861 C C . VAL A 1 113 ? -8.841 -2.457 19.047 1.00 91.50 113 VAL A C 1
ATOM 863 O O . VAL A 1 113 ? -8.827 -3.523 19.665 1.00 91.50 113 VAL A O 1
ATOM 866 N N . GLY A 1 114 ? -7.779 -1.989 18.398 1.00 91.50 114 GLY A N 1
ATOM 867 C CA . GLY A 1 114 ? -6.518 -2.717 18.323 1.00 91.50 114 GLY A CA 1
ATOM 868 C C . GLY A 1 114 ? -5.628 -2.268 17.172 1.00 91.50 114 GLY A C 1
ATOM 869 O O . GLY A 1 114 ? -5.977 -1.370 16.402 1.00 91.50 114 GLY A O 1
ATOM 870 N N . ASP A 1 115 ? -4.471 -2.916 17.068 1.00 93.12 115 ASP A N 1
ATOM 871 C CA . ASP A 1 115 ? -3.509 -2.693 15.995 1.00 93.12 115 ASP A CA 1
ATOM 872 C C . ASP A 1 115 ? -3.672 -3.752 14.903 1.00 93.12 115 ASP A C 1
ATOM 874 O O . ASP A 1 115 ? -3.641 -4.957 15.163 1.00 93.12 115 ASP A O 1
ATOM 878 N N . TYR A 1 116 ? -3.810 -3.291 13.665 1.00 92.50 116 TYR A N 1
ATOM 879 C CA . TYR A 1 116 ? -3.983 -4.128 12.487 1.00 92.50 116 TYR A CA 1
ATOM 880 C C . TYR A 1 116 ? -2.857 -3.886 11.491 1.00 92.50 116 TYR A C 1
ATOM 882 O O . TYR A 1 116 ? -2.562 -2.750 11.119 1.00 92.50 116 TYR A O 1
ATOM 890 N N . THR A 1 117 ? -2.233 -4.965 11.023 1.00 94.50 117 THR A N 1
ATOM 891 C CA . THR A 1 117 ? -1.224 -4.899 9.964 1.00 94.50 117 THR A CA 1
ATOM 892 C C . THR A 1 117 ? -1.856 -5.250 8.625 1.00 94.50 117 THR A C 1
ATOM 894 O O . THR A 1 117 ? -2.210 -6.399 8.370 1.00 94.50 117 THR A O 1
ATOM 897 N N . THR A 1 118 ? -1.954 -4.260 7.746 1.00 92.81 118 THR A N 1
ATOM 898 C CA . THR A 1 118 ? -2.409 -4.433 6.368 1.00 92.81 118 THR A CA 1
ATOM 899 C C . THR A 1 118 ? -1.207 -4.601 5.450 1.00 92.81 118 THR A C 1
ATOM 901 O O . THR A 1 118 ? -0.245 -3.837 5.515 1.00 92.81 118 THR A O 1
ATOM 904 N N . ILE A 1 119 ? -1.267 -5.581 4.553 1.00 94.38 119 ILE A N 1
ATOM 905 C CA . ILE A 1 119 ? -0.253 -5.802 3.522 1.00 94.38 119 ILE A CA 1
ATOM 906 C C . ILE A 1 119 ? -0.771 -5.212 2.217 1.00 94.38 119 ILE A C 1
ATOM 908 O O . ILE A 1 119 ? -1.789 -5.653 1.685 1.00 94.38 119 ILE A O 1
ATOM 912 N N . ILE A 1 120 ? -0.047 -4.237 1.687 1.00 94.44 120 ILE A N 1
ATOM 913 C CA . ILE A 1 120 ? -0.299 -3.643 0.380 1.00 94.44 120 ILE A CA 1
ATOM 914 C C . ILE A 1 120 ? 0.633 -4.313 -0.622 1.00 94.44 120 ILE A C 1
ATOM 916 O O . ILE A 1 120 ? 1.837 -4.406 -0.393 1.00 94.44 120 ILE A O 1
ATOM 920 N N . LYS A 1 121 ? 0.077 -4.789 -1.733 1.00 94.62 121 LYS A N 1
ATOM 921 C CA . LYS A 1 121 ? 0.802 -5.467 -2.806 1.00 94.62 121 LYS A CA 1
ATOM 922 C C . LYS A 1 121 ? 0.701 -4.647 -4.082 1.00 94.62 121 LYS A C 1
ATOM 924 O O . LYS A 1 121 ? -0.401 -4.294 -4.502 1.00 94.62 121 LYS A O 1
ATOM 929 N N . GLY A 1 122 ? 1.844 -4.380 -4.698 1.00 94.69 122 GLY A N 1
ATOM 930 C CA . GLY A 1 122 ? 1.932 -3.896 -6.068 1.00 94.69 122 GLY A CA 1
ATOM 931 C C . GLY A 1 122 ? 2.331 -5.043 -6.979 1.00 94.69 122 GLY A C 1
ATOM 932 O O . GLY A 1 122 ? 3.361 -5.674 -6.751 1.00 94.69 122 GLY A O 1
ATOM 933 N N . ARG A 1 123 ? 1.519 -5.306 -8.000 1.00 95.31 123 ARG A N 1
ATOM 934 C CA . ARG A 1 123 ? 1.762 -6.342 -9.002 1.00 95.31 123 ARG A CA 1
ATOM 935 C C . ARG A 1 123 ? 1.954 -5.708 -10.369 1.00 95.31 123 ARG A C 1
ATOM 937 O O . ARG A 1 123 ? 1.041 -5.061 -10.886 1.00 95.31 123 ARG A O 1
ATOM 944 N N . GLY A 1 124 ? 3.141 -5.902 -10.922 1.00 94.38 124 GLY A N 1
ATOM 945 C CA . GLY A 1 124 ? 3.501 -5.536 -12.279 1.00 94.38 124 GLY A CA 1
ATOM 946 C C . GLY A 1 124 ? 2.829 -6.427 -13.316 1.00 94.38 124 GLY A C 1
ATOM 947 O O . GLY A 1 124 ? 2.582 -7.609 -13.068 1.00 94.38 124 GLY A O 1
ATOM 948 N N . ALA A 1 125 ? 2.549 -5.878 -14.498 1.00 92.25 125 ALA A N 1
ATOM 949 C CA . ALA A 1 125 ? 2.010 -6.642 -15.626 1.00 92.25 125 ALA A CA 1
ATOM 950 C C . ALA A 1 125 ? 2.963 -7.753 -16.117 1.00 92.25 125 ALA A C 1
ATOM 952 O O . ALA A 1 125 ? 2.521 -8.714 -16.738 1.00 92.25 125 ALA A O 1
ATOM 953 N N . ASP A 1 126 ? 4.254 -7.639 -15.806 1.00 91.50 126 ASP A N 1
ATOM 954 C CA . ASP A 1 126 ? 5.301 -8.636 -16.044 1.00 91.50 126 ASP A CA 1
ATOM 955 C C . ASP A 1 126 ? 5.336 -9.761 -14.990 1.00 91.50 126 ASP A C 1
ATOM 957 O O . ASP A 1 126 ? 6.135 -10.686 -15.095 1.00 91.50 126 ASP A O 1
ATOM 961 N N . GLY A 1 127 ? 4.463 -9.706 -13.978 1.00 90.75 127 GLY A N 1
ATOM 962 C CA . GLY A 1 127 ? 4.366 -10.709 -12.917 1.00 90.75 127 GLY A CA 1
ATOM 963 C C . GLY A 1 127 ? 5.255 -10.440 -11.703 1.00 90.75 127 GLY A C 1
ATOM 964 O O . GLY A 1 127 ? 5.209 -11.217 -10.751 1.00 90.75 127 GLY A O 1
ATOM 965 N N . LYS A 1 128 ? 6.024 -9.343 -11.690 1.00 92.31 128 LYS A N 1
ATOM 966 C CA . LYS A 1 128 ? 6.797 -8.934 -10.511 1.00 92.31 128 LYS A CA 1
ATOM 967 C C . LYS A 1 128 ? 5.887 -8.411 -9.415 1.00 92.31 128 LYS A C 1
ATOM 969 O O . LYS A 1 128 ? 4.959 -7.643 -9.670 1.00 92.31 128 LYS A O 1
ATOM 974 N N . GLU A 1 129 ? 6.184 -8.795 -8.182 1.00 93.88 129 GLU A N 1
ATOM 975 C CA . GLU A 1 129 ? 5.397 -8.411 -7.018 1.00 93.88 129 GLU A CA 1
ATOM 976 C C . GLU A 1 129 ? 6.287 -7.798 -5.946 1.00 93.88 129 GLU A C 1
ATOM 978 O O . GLU A 1 129 ? 7.312 -8.361 -5.569 1.00 93.88 129 GLU A O 1
ATOM 983 N N . HIS A 1 130 ? 5.850 -6.653 -5.427 1.00 94.44 130 HIS A N 1
ATOM 984 C CA . HIS A 1 130 ? 6.440 -6.008 -4.259 1.00 94.44 130 HIS A CA 1
ATOM 985 C C . HIS A 1 130 ? 5.358 -5.758 -3.226 1.00 94.44 130 HIS A C 1
ATOM 987 O O . HIS A 1 130 ? 4.209 -5.465 -3.564 1.00 94.44 130 HIS A O 1
ATOM 993 N N . ASN A 1 131 ? 5.720 -5.865 -1.954 1.00 94.62 131 ASN A N 1
ATOM 994 C CA . ASN A 1 131 ? 4.803 -5.648 -0.850 1.00 94.62 131 ASN A CA 1
ATOM 995 C C . ASN A 1 131 ? 5.310 -4.554 0.092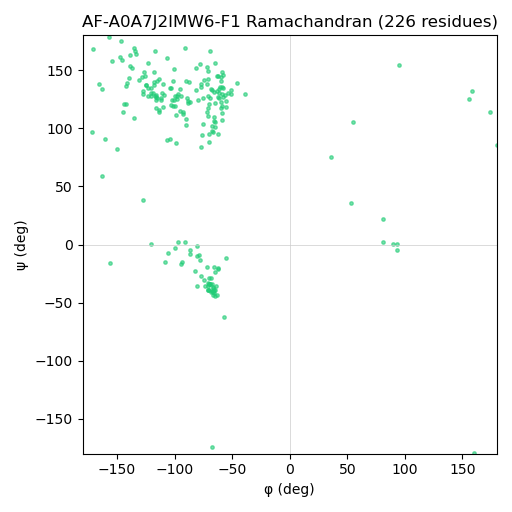 1.00 94.6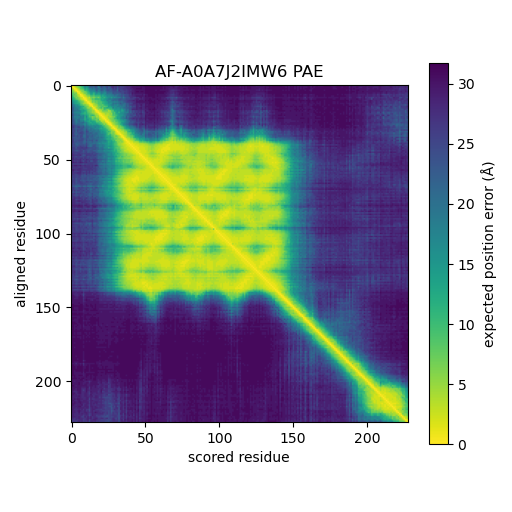2 131 ASN A C 1
ATOM 997 O O . ASN A 1 131 ? 6.495 -4.231 0.150 1.00 94.62 131 ASN A O 1
ATOM 1001 N N . CYS A 1 132 ? 4.372 -3.947 0.805 1.00 93.50 132 CYS A N 1
ATOM 1002 C CA . CYS A 1 132 ? 4.637 -2.970 1.842 1.00 93.50 132 CYS A CA 1
ATOM 1003 C C . CYS A 1 132 ? 3.632 -3.180 2.976 1.00 93.50 132 CYS A C 1
ATOM 1005 O O . CYS A 1 132 ? 2.447 -3.407 2.723 1.00 93.50 132 CYS A O 1
ATOM 1007 N N . SER A 1 133 ? 4.098 -3.141 4.221 1.00 93.88 133 SER A N 1
ATOM 1008 C CA . SER A 1 133 ? 3.238 -3.237 5.397 1.00 93.88 133 SER A CA 1
ATOM 1009 C C . SER A 1 133 ? 2.777 -1.851 5.845 1.00 93.88 133 SER A C 1
ATOM 1011 O O . SER A 1 133 ? 3.539 -0.888 5.831 1.00 93.88 133 SER A O 1
ATOM 1013 N N . TYR A 1 134 ? 1.517 -1.760 6.254 1.00 93.94 134 TYR A N 1
ATOM 1014 C CA . TYR A 1 134 ? 0.916 -0.570 6.838 1.00 93.94 134 TYR A CA 1
ATOM 1015 C C . TYR A 1 134 ? 0.263 -0.930 8.169 1.00 93.94 134 TYR A C 1
ATOM 1017 O O . TYR A 1 134 ? -0.527 -1.874 8.231 1.00 93.94 134 TYR A O 1
ATOM 1025 N N . THR A 1 135 ? 0.577 -0.179 9.222 1.00 94.94 135 THR A N 1
ATOM 1026 C CA . THR A 1 135 ? 0.021 -0.417 10.562 1.00 94.94 135 THR A CA 1
ATOM 1027 C C . THR A 1 135 ? -1.103 0.570 10.851 1.00 94.94 135 THR A C 1
ATOM 1029 O O . THR A 1 135 ? -0.886 1.781 10.893 1.00 94.94 135 THR A O 1
ATOM 1032 N N . LEU A 1 136 ? -2.305 0.049 11.076 1.00 93.38 136 LEU A N 1
ATOM 1033 C CA . LEU A 1 136 ? -3.492 0.820 11.414 1.00 93.38 136 LEU A CA 1
ATOM 1034 C C . LEU A 1 136 ? -3.889 0.570 12.869 1.00 93.38 136 LEU A C 1
ATOM 1036 O O . LEU A 1 136 ? -4.259 -0.545 13.225 1.00 93.38 136 LEU A O 1
ATOM 1040 N N . THR A 1 137 ? -3.877 1.618 13.683 1.00 94.81 137 THR A N 1
ATOM 1041 C CA . THR A 1 137 ? -4.379 1.578 15.060 1.00 94.81 137 THR A CA 1
ATOM 1042 C C . THR A 1 137 ? -5.822 2.070 15.091 1.00 94.81 137 THR A C 1
ATOM 1044 O O . THR A 1 137 ? -6.089 3.247 14.831 1.00 94.81 137 THR A O 1
ATOM 1047 N N . VAL A 1 138 ? -6.758 1.188 15.434 1.00 94.19 138 VAL A N 1
ATOM 1048 C CA . VAL A 1 138 ? -8.167 1.544 15.641 1.00 94.19 138 VAL A CA 1
ATOM 1049 C C . VAL A 1 138 ? -8.357 1.964 17.091 1.00 94.19 138 VAL A C 1
ATOM 1051 O O . VAL A 1 138 ? -8.072 1.195 18.006 1.00 94.19 138 VAL A O 1
ATOM 1054 N N . LYS A 1 139 ? -8.837 3.190 17.295 1.00 92.38 139 LYS A N 1
ATOM 1055 C CA . LYS A 1 139 ? -9.152 3.781 18.598 1.00 92.38 139 LYS A CA 1
ATOM 1056 C C . LYS A 1 139 ? -10.657 3.712 18.873 1.00 92.38 139 LYS A C 1
ATOM 1058 O O . LYS A 1 139 ? -11.444 3.748 17.926 1.00 92.38 139 LYS A O 1
ATOM 1063 N N . PRO A 1 140 ? -11.076 3.636 20.147 1.00 89.62 140 PRO A N 1
ATOM 1064 C CA . PRO A 1 140 ? -12.491 3.702 20.493 1.00 89.62 140 PRO A CA 1
ATOM 1065 C C . PRO A 1 140 ? -13.101 5.022 20.012 1.00 89.62 140 PRO A C 1
ATOM 1067 O O . PRO A 1 140 ? -12.440 6.061 20.059 1.00 89.62 140 PRO A O 1
ATOM 1070 N N . HIS A 1 141 ? -14.360 4.976 19.575 1.00 85.44 141 HIS A N 1
ATOM 1071 C CA . HIS A 1 141 ? -15.117 6.195 19.302 1.00 85.44 141 HIS A CA 1
ATOM 1072 C C . HIS A 1 141 ? -15.263 7.013 20.601 1.00 85.44 141 HIS A C 1
ATOM 1074 O O . HIS A 1 141 ? -15.630 6.432 21.632 1.00 85.44 141 HIS A O 1
ATOM 1080 N N . PRO A 1 142 ? -14.968 8.326 20.605 1.00 79.25 142 PRO A N 1
ATOM 1081 C CA . PRO A 1 142 ? -15.130 9.150 21.793 1.00 79.25 142 PRO A CA 1
ATOM 1082 C C . PRO A 1 142 ? -16.598 9.139 22.254 1.00 79.25 142 PRO A C 1
ATOM 1084 O O . PRO A 1 142 ? -17.505 9.178 21.420 1.00 79.25 142 PRO A O 1
ATOM 1087 N N . PRO A 1 143 ? -16.869 9.088 23.572 1.00 79.12 143 PRO A N 1
ATOM 1088 C CA . PRO A 1 143 ? -18.231 9.201 24.078 1.00 79.12 143 PRO A CA 1
ATOM 1089 C C . PRO A 1 143 ? -18.865 10.521 23.615 1.00 79.12 143 PRO A C 1
ATOM 1091 O O . PRO A 1 143 ? -18.159 11.532 23.548 1.00 79.12 143 PRO A O 1
ATOM 1094 N N . PRO A 1 144 ? -20.184 10.562 23.347 1.00 75.25 144 PRO A N 1
ATOM 1095 C CA . PRO A 1 144 ? -20.853 11.820 23.053 1.00 75.25 144 PRO A CA 1
ATOM 1096 C C . PRO A 1 144 ? -20.661 12.789 24.226 1.00 75.25 144 PRO A C 1
ATOM 1098 O O . PRO A 1 144 ? -20.952 12.452 25.377 1.00 75.25 144 PRO A O 1
ATOM 1101 N N . THR A 1 145 ? -20.174 13.998 23.943 1.00 76.50 145 THR A N 1
ATOM 1102 C CA . THR A 1 145 ? -20.090 15.065 24.946 1.00 76.50 145 THR A CA 1
ATOM 1103 C C . THR A 1 145 ? -21.498 15.348 25.479 1.00 76.50 145 THR A C 1
ATOM 1105 O O . THR A 1 145 ? -22.407 15.566 24.669 1.00 76.50 145 THR A O 1
ATOM 1108 N N . PRO A 1 146 ? -21.723 15.380 26.807 1.00 72.94 146 PRO A N 1
ATOM 1109 C CA . PRO A 1 146 ? -23.016 15.780 27.340 1.00 72.94 146 PRO A CA 1
ATOM 1110 C C . PRO A 1 146 ? -23.306 17.210 26.877 1.00 72.94 146 PRO A C 1
ATOM 1112 O O . PRO A 1 146 ? -22.572 18.147 27.191 1.00 72.94 146 PRO A O 1
ATOM 1115 N N . THR A 1 147 ? -24.367 17.379 26.091 1.00 69.75 147 THR A N 1
ATOM 1116 C CA . THR A 1 147 ? -24.838 18.711 25.716 1.00 69.75 147 THR A CA 1
ATOM 1117 C C . THR A 1 147 ? -25.463 19.318 26.964 1.00 69.75 147 THR A C 1
ATOM 1119 O O . THR A 1 147 ? -26.473 18.808 27.451 1.00 69.75 147 THR A O 1
ATOM 1122 N N . ILE A 1 148 ? -24.868 20.386 27.507 1.00 73.38 148 ILE A N 1
ATOM 1123 C CA . ILE A 1 148 ? -25.554 21.202 28.509 1.00 73.38 148 ILE A CA 1
ATOM 1124 C C . ILE A 1 148 ? -26.837 21.722 27.858 1.00 73.38 148 ILE A C 1
ATOM 1126 O O . ILE A 1 148 ? -26.813 22.548 26.950 1.00 73.38 148 ILE A O 1
ATOM 1130 N N . THR A 1 149 ? -27.975 21.167 28.265 1.00 71.81 149 THR A N 1
ATOM 1131 C CA . THR A 1 149 ? -29.273 21.718 27.875 1.00 71.81 149 THR A CA 1
ATOM 1132 C C . THR A 1 149 ? -29.323 23.126 28.467 1.00 71.81 149 THR A C 1
ATOM 1134 O O . THR A 1 149 ? -29.035 23.249 29.660 1.00 71.81 149 THR A O 1
ATOM 1137 N N . PRO A 1 150 ? -29.596 24.193 27.689 1.00 66.12 150 PRO A N 1
ATOM 1138 C CA . PRO A 1 150 ? -29.637 25.538 28.244 1.00 66.12 150 PRO A CA 1
ATOM 1139 C C . PRO A 1 150 ? -30.636 25.558 29.401 1.00 66.12 150 PRO A C 1
ATOM 1141 O O . PRO A 1 150 ? -31.816 25.253 29.222 1.00 66.12 150 PRO A O 1
ATOM 1144 N N . THR A 1 151 ? -30.141 25.865 30.601 1.00 68.81 151 THR A N 1
ATOM 1145 C CA . THR A 1 151 ? -30.970 26.066 31.789 1.00 68.81 151 THR A CA 1
ATOM 1146 C C . THR A 1 151 ? -32.037 27.109 31.448 1.00 68.81 151 THR A C 1
ATOM 1148 O O . THR A 1 151 ? -31.673 28.158 30.906 1.00 68.81 151 THR A O 1
ATOM 1151 N N . PRO A 1 152 ? -33.334 26.868 31.725 1.00 68.19 152 PRO A N 1
ATOM 1152 C CA . PRO A 1 152 ? -34.365 27.861 31.455 1.00 68.19 152 PRO A CA 1
ATOM 1153 C C . PRO A 1 152 ? -33.995 29.165 32.166 1.00 68.19 152 PRO A C 1
ATOM 1155 O O . PRO A 1 152 ? -33.761 29.184 33.375 1.00 68.19 152 PRO A O 1
ATOM 1158 N N . THR A 1 153 ? -33.900 30.257 31.407 1.00 63.00 153 THR A N 1
ATOM 1159 C CA . THR A 1 153 ? -33.693 31.591 31.968 1.00 63.00 153 THR A CA 1
ATOM 1160 C C . THR A 1 153 ? -34.923 31.946 32.793 1.00 63.00 153 THR A C 1
ATOM 1162 O O . THR A 1 153 ? -35.955 32.321 32.241 1.00 63.00 153 THR A O 1
ATOM 1165 N N . ILE A 1 154 ? -34.835 31.819 34.118 1.00 67.31 154 ILE A N 1
ATOM 1166 C CA . ILE A 1 154 ? -35.837 32.413 34.999 1.00 67.31 154 ILE A CA 1
ATOM 1167 C C . ILE A 1 154 ? -35.727 33.934 34.852 1.00 67.31 154 ILE A C 1
ATOM 1169 O O . ILE A 1 154 ? -34.730 34.548 35.224 1.00 67.31 154 ILE A O 1
ATOM 1173 N N . THR A 1 155 ? -36.730 34.554 34.234 1.00 60.50 155 THR A N 1
ATOM 1174 C CA . THR A 1 155 ? -36.886 36.009 34.279 1.00 60.50 155 THR A CA 1
ATOM 1175 C C . THR A 1 155 ? -37.171 36.378 35.736 1.00 60.50 155 THR A C 1
ATOM 1177 O O . THR A 1 155 ? -38.133 35.841 36.288 1.00 60.50 155 THR A O 1
ATOM 1180 N N . PRO A 1 156 ? -36.373 37.233 36.402 1.00 58.38 156 PRO A N 1
ATOM 1181 C CA . PRO A 1 156 ? -36.704 37.662 37.751 1.00 58.38 156 PRO A CA 1
ATOM 1182 C C . PRO A 1 156 ? -38.003 38.472 37.699 1.00 58.38 156 PRO A C 1
ATOM 1184 O O . PRO A 1 156 ? -38.025 39.614 37.242 1.00 58.38 156 PRO A O 1
ATOM 1187 N N . THR A 1 157 ? -39.104 37.867 38.141 1.00 51.06 157 THR A N 1
ATOM 1188 C CA . THR A 1 157 ? -40.338 38.587 38.452 1.00 51.06 157 THR A CA 1
ATOM 1189 C C . THR A 1 157 ? -40.023 39.582 39.569 1.00 51.06 157 THR A C 1
ATOM 1191 O O . THR A 1 157 ? -39.303 39.249 40.510 1.00 51.06 157 THR A O 1
ATOM 1194 N N . SER A 1 158 ? -40.507 40.817 39.428 1.00 59.00 158 SER A N 1
ATOM 1195 C CA . SER A 1 158 ? -40.199 41.968 40.288 1.00 59.00 158 SER A CA 1
ATOM 1196 C C . SER A 1 158 ? -40.096 41.620 41.781 1.00 59.00 158 SER A C 1
ATOM 1198 O O . SER A 1 158 ? -41.028 41.037 42.338 1.00 59.00 158 SER A O 1
ATOM 1200 N N . MET A 1 159 ? -39.003 42.036 42.435 1.00 52.91 159 MET A N 1
ATOM 1201 C CA . MET A 1 159 ? -38.859 41.966 43.896 1.00 52.91 159 MET A CA 1
ATOM 1202 C C . MET A 1 159 ? -40.076 42.607 44.590 1.00 52.91 159 MET A C 1
ATOM 1204 O O . MET A 1 159 ? -40.451 43.725 44.221 1.00 52.91 159 MET A O 1
ATOM 1208 N N . PRO A 1 160 ? -40.682 41.962 45.605 1.00 53.22 160 PRO A N 1
ATOM 1209 C CA . PRO A 1 160 ? -41.705 42.609 46.413 1.00 53.22 160 PRO A CA 1
ATOM 1210 C C . PRO A 1 160 ? -41.077 43.761 47.209 1.00 53.22 160 PRO A C 1
ATOM 1212 O O . PRO A 1 160 ? -40.039 43.607 47.853 1.00 53.22 160 PRO A O 1
ATOM 1215 N N . LYS A 1 161 ? -41.710 44.934 47.154 1.00 48.31 161 LYS A N 1
ATOM 1216 C CA . LYS A 1 161 ? -41.335 46.127 47.920 1.00 48.31 161 LYS A CA 1
ATOM 1217 C C . LYS A 1 161 ? -41.606 45.862 49.407 1.00 48.31 161 LYS A C 1
ATOM 1219 O O . LYS A 1 161 ? -42.739 45.997 49.851 1.00 48.31 161 LYS A O 1
ATOM 1224 N N . VAL A 1 162 ? -40.587 45.474 50.169 1.00 49.56 162 VAL A N 1
ATOM 1225 C CA . VAL A 1 162 ? -40.658 45.377 51.635 1.00 49.56 162 VAL A CA 1
ATOM 1226 C C . VAL A 1 162 ? -39.859 46.531 52.213 1.00 49.56 162 VAL A C 1
ATOM 1228 O O . VAL A 1 162 ? -38.664 46.379 52.399 1.00 49.56 162 VAL A O 1
ATOM 1231 N N . TRP A 1 163 ? -40.517 47.672 52.432 1.00 42.56 163 TRP A N 1
ATOM 1232 C CA . TRP A 1 163 ? -40.178 48.671 53.455 1.00 42.56 163 TRP A CA 1
ATOM 1233 C C . TRP A 1 163 ? -41.415 49.542 53.684 1.00 42.56 163 TRP A C 1
ATOM 1235 O O . TRP A 1 163 ? -41.611 50.544 53.002 1.00 42.56 163 TRP A O 1
ATOM 1245 N N . GLU A 1 164 ? -42.254 49.143 54.631 1.00 49.50 164 GLU A N 1
ATOM 1246 C CA . GLU A 1 164 ? -43.097 50.078 55.376 1.00 49.50 164 GLU A CA 1
ATOM 1247 C C . GLU A 1 164 ? -43.303 49.463 56.765 1.00 49.50 164 GLU A C 1
ATOM 1249 O O . GLU A 1 164 ? -44.246 48.719 57.012 1.00 49.50 164 GLU A O 1
ATOM 1254 N N . ILE A 1 165 ? -42.315 49.657 57.642 1.00 45.97 165 ILE A N 1
ATOM 1255 C CA . ILE A 1 165 ? -42.452 49.329 59.062 1.00 45.97 165 ILE A CA 1
ATOM 1256 C C . ILE A 1 165 ? -42.917 50.626 59.720 1.00 45.97 165 ILE A C 1
ATOM 1258 O O . ILE A 1 165 ? -42.207 51.632 59.668 1.00 45.97 165 ILE A O 1
ATOM 1262 N N . GLY A 1 166 ? -44.145 50.612 60.241 1.00 43.50 166 GLY A N 1
ATOM 1263 C CA . GLY A 1 166 ? -44.699 51.699 61.040 1.00 43.50 166 GLY A CA 1
ATOM 1264 C C . GLY A 1 166 ? -43.882 51.899 62.315 1.00 43.50 166 GLY A C 1
ATOM 1265 O O . GLY A 1 166 ? -43.345 50.945 62.867 1.00 43.50 166 GLY A O 1
ATOM 1266 N N . TYR A 1 167 ? -43.752 53.152 62.741 1.00 42.22 167 TYR A N 1
ATOM 1267 C CA . TYR A 1 167 ? -43.154 53.507 64.021 1.00 42.22 167 TYR A CA 1
ATOM 1268 C C . TYR A 1 167 ? -44.254 53.540 65.081 1.00 42.22 167 TYR A C 1
ATOM 1270 O O . TYR A 1 167 ? -45.071 54.460 65.088 1.00 42.22 167 TYR A O 1
ATOM 1278 N N . ASP A 1 168 ? -44.273 52.557 65.969 1.00 49.12 168 ASP A N 1
ATOM 1279 C CA . ASP A 1 168 ? -45.003 52.593 67.228 1.00 49.12 168 ASP A CA 1
ATOM 1280 C C . ASP A 1 168 ? -44.064 52.994 68.380 1.00 49.12 168 ASP A C 1
ATOM 1282 O O . ASP A 1 168 ? -42.984 52.441 68.588 1.00 49.12 168 ASP A O 1
ATOM 1286 N N . ASP A 1 169 ? -44.502 54.040 69.081 1.00 50.53 169 ASP A N 1
ATOM 1287 C CA . ASP A 1 169 ? -43.856 54.747 70.184 1.00 50.53 169 ASP A CA 1
ATOM 1288 C C . ASP A 1 169 ? -43.597 53.848 71.415 1.00 50.53 169 ASP A C 1
ATOM 1290 O O . ASP A 1 169 ? -44.495 53.192 71.935 1.00 50.53 169 ASP A O 1
ATOM 1294 N N . ASN A 1 170 ? -42.377 53.960 71.945 1.00 44.81 170 ASN A N 1
ATOM 1295 C CA . ASN A 1 170 ? -42.007 53.988 73.367 1.00 44.81 170 ASN A CA 1
ATOM 1296 C C . ASN A 1 170 ? -42.455 52.847 74.307 1.00 44.81 170 ASN A C 1
ATOM 1298 O O . ASN A 1 170 ? -43.522 52.886 74.918 1.00 44.81 170 ASN A O 1
ATOM 1302 N N . SER A 1 171 ? -41.499 51.979 74.659 1.00 44.03 171 SER A N 1
ATOM 1303 C CA . SER A 1 171 ? -41.369 51.497 76.042 1.00 44.03 171 SER A CA 1
ATOM 1304 C C . SER A 1 171 ? -39.896 51.302 76.414 1.00 44.03 171 SER A C 1
ATOM 1306 O O . SER A 1 171 ? -39.161 50.581 75.744 1.00 44.03 171 SER A O 1
ATOM 1308 N N . TYR A 1 172 ? -39.466 52.017 77.454 1.00 46.44 172 TYR A N 1
ATOM 1309 C CA . TYR A 1 172 ? -38.098 52.080 77.964 1.00 46.44 172 TYR A CA 1
ATOM 1310 C C . TYR A 1 172 ? -37.815 50.971 78.990 1.00 46.44 172 TYR A C 1
ATOM 1312 O O . TYR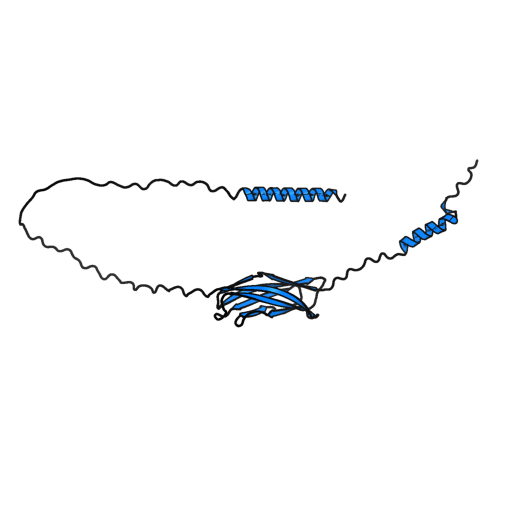 A 1 172 ? -38.617 50.733 79.889 1.00 46.44 172 TYR A O 1
ATOM 1320 N N . GLY A 1 173 ? -36.614 50.401 78.901 1.00 38.22 173 GLY A N 1
ATOM 1321 C CA . GLY A 1 173 ? -35.937 49.549 79.887 1.00 38.22 173 GLY A CA 1
ATOM 1322 C C . GLY A 1 173 ? -34.925 48.687 79.126 1.00 38.22 173 GLY A C 1
ATOM 1323 O O . GLY A 1 173 ? -35.295 48.069 78.140 1.00 38.22 173 GLY A O 1
ATOM 1324 N N . GLU A 1 174 ? -33.629 48.618 79.401 1.00 40.66 174 GLU A N 1
ATOM 1325 C CA . GLU A 1 174 ? -32.786 49.020 80.523 1.00 40.66 174 GLU A CA 1
ATOM 1326 C C . GLU A 1 174 ? -31.339 48.961 79.975 1.00 40.66 174 GLU A C 1
ATOM 1328 O O . GLU A 1 174 ? -31.016 48.070 79.185 1.00 40.66 174 GLU A O 1
ATOM 1333 N N . PHE A 1 175 ? -30.490 49.941 80.295 1.00 39.34 175 PHE A N 1
ATOM 1334 C CA . PHE A 1 175 ? -29.121 50.052 79.773 1.00 39.34 175 PHE A CA 1
ATOM 1335 C C . PHE A 1 175 ? -28.132 49.547 80.826 1.00 39.34 175 PHE A C 1
ATOM 1337 O O . PHE A 1 175 ? -28.148 50.064 81.935 1.00 39.34 175 PHE A O 1
ATOM 1344 N N . ASP A 1 176 ? -27.281 48.576 80.480 1.00 41.41 176 ASP A N 1
ATOM 1345 C CA . ASP A 1 176 ? -25.821 48.678 80.651 1.00 41.41 176 ASP A CA 1
ATOM 1346 C C . ASP A 1 176 ? -25.112 47.360 80.302 1.00 41.41 176 ASP A C 1
ATOM 1348 O O . ASP A 1 176 ? -25.242 46.356 80.996 1.00 41.41 176 ASP A O 1
ATOM 1352 N N . GLN A 1 177 ? -24.306 47.391 79.237 1.00 42.97 177 GLN A N 1
ATOM 1353 C CA . GLN A 1 177 ? -22.875 47.071 79.314 1.00 42.97 177 GLN A CA 1
ATOM 1354 C C . GLN A 1 177 ? -22.201 47.406 77.977 1.00 42.97 177 GLN A C 1
ATOM 1356 O O . GLN A 1 177 ? -22.228 46.650 77.007 1.00 42.97 177 GLN A O 1
ATOM 1361 N N . LEU A 1 178 ? -21.597 48.595 77.943 1.00 43.78 178 LEU A N 1
ATOM 1362 C CA . LEU A 1 178 ? -20.510 48.931 77.035 1.00 43.78 178 LEU A CA 1
ATOM 1363 C C . LEU A 1 178 ? -19.265 48.167 77.488 1.00 43.78 178 LEU A C 1
ATOM 1365 O O . LEU A 1 178 ? -18.734 48.483 78.544 1.00 43.78 178 LEU A O 1
ATOM 1369 N N . ASP A 1 179 ? -18.743 47.278 76.649 1.00 41.09 179 ASP A N 1
ATOM 1370 C CA . ASP A 1 179 ? -17.299 47.109 76.556 1.00 41.09 179 ASP A CA 1
ATOM 1371 C C . ASP A 1 179 ? -16.861 46.879 75.114 1.00 41.09 179 ASP A C 1
ATOM 1373 O O . ASP A 1 179 ? -17.519 46.264 74.278 1.00 41.09 179 ASP A O 1
ATOM 1377 N N . ARG A 1 180 ? -15.751 47.537 74.827 1.00 41.41 180 ARG A N 1
ATOM 1378 C CA . ARG A 1 180 ? -15.233 47.936 73.529 1.00 41.41 180 ARG A CA 1
ATOM 1379 C C . ARG A 1 180 ? -14.034 47.035 73.191 1.00 41.41 180 ARG A C 1
ATOM 1381 O O . ARG A 1 180 ? -13.378 46.540 74.100 1.00 41.41 180 ARG A O 1
ATOM 1388 N N . TYR A 1 181 ? -13.701 46.981 71.894 1.00 38.59 181 TYR A N 1
ATOM 1389 C CA . TYR A 1 181 ? -12.433 46.551 71.257 1.00 38.59 181 TYR A CA 1
ATOM 1390 C C . TYR A 1 181 ? -12.323 45.088 70.769 1.00 38.59 181 TYR A C 1
ATOM 1392 O O . TYR A 1 181 ? -12.886 44.192 71.384 1.00 38.59 181 TYR A O 1
ATOM 1400 N N . PRO A 1 182 ? -11.455 44.795 69.770 1.00 44.34 182 PRO A N 1
ATOM 1401 C CA . PRO A 1 182 ? -11.047 45.595 68.602 1.00 44.34 182 PRO A CA 1
ATOM 1402 C C . PRO A 1 182 ? -11.005 44.782 67.278 1.00 44.34 182 PRO A C 1
ATOM 1404 O O . PRO A 1 182 ? -11.060 43.557 67.253 1.00 44.34 182 PRO A O 1
ATOM 1407 N N . PHE A 1 183 ? -10.856 45.495 66.158 1.00 45.38 183 PHE A N 1
ATOM 1408 C CA . PHE A 1 183 ? -10.553 44.974 64.816 1.00 45.38 183 PHE A CA 1
ATOM 1409 C C . PHE A 1 183 ? -9.413 43.932 64.784 1.00 45.38 183 PHE A C 1
ATOM 1411 O O . PHE A 1 183 ? -8.344 44.207 65.333 1.00 45.38 183 PHE A O 1
ATOM 1418 N N . PRO A 1 184 ? -9.522 42.846 63.997 1.00 46.22 184 PRO A N 1
ATOM 1419 C CA . PRO A 1 184 ? -8.364 42.263 63.338 1.00 46.22 184 PRO A CA 1
ATOM 1420 C C . PRO A 1 184 ? -8.138 42.982 61.996 1.00 46.22 184 PRO A C 1
ATOM 1422 O O . PRO A 1 184 ? -9.039 43.086 61.165 1.00 46.22 184 PRO A O 1
ATOM 1425 N N . GLY A 1 185 ? -6.939 43.546 61.835 1.00 43.38 185 GLY A N 1
ATOM 1426 C CA . GLY A 1 185 ? -6.522 44.357 60.690 1.00 43.38 185 GLY A CA 1
ATOM 1427 C C . GLY A 1 185 ? -6.396 43.609 59.348 1.00 43.38 185 GLY A C 1
ATOM 1428 O O . GLY A 1 185 ? -6.750 42.435 59.234 1.00 43.38 185 GLY A O 1
ATOM 1429 N N . PRO A 1 186 ? -5.893 44.298 58.307 1.00 47.16 186 PRO A N 1
ATOM 1430 C CA . PRO A 1 186 ? -5.825 43.777 56.947 1.00 47.16 186 PRO A CA 1
ATOM 1431 C C . PRO A 1 186 ? -4.691 42.754 56.810 1.00 47.16 186 PRO A C 1
ATOM 1433 O O . PRO A 1 186 ? -3.536 43.058 57.111 1.00 47.16 186 PRO A O 1
ATOM 1436 N N . PHE A 1 187 ? -4.999 41.551 56.319 1.00 47.03 187 PHE A N 1
ATOM 1437 C CA . PHE A 1 187 ? -3.972 40.561 55.989 1.00 47.03 187 PHE A CA 1
ATOM 1438 C C . PHE A 1 187 ? -3.337 40.873 54.619 1.00 47.03 187 PHE A C 1
ATOM 1440 O O . PHE A 1 187 ? -4.061 40.980 53.625 1.00 47.03 187 PHE A O 1
ATOM 1447 N N . PRO A 1 188 ? -2.000 41.028 54.545 1.00 40.00 188 PRO A N 1
ATOM 1448 C CA . PRO A 1 188 ? -1.289 41.409 53.333 1.00 40.00 188 PRO A CA 1
ATOM 1449 C C . PRO A 1 188 ? -0.906 40.172 52.508 1.00 40.00 188 PRO A C 1
ATOM 1451 O O . PRO A 1 188 ? -0.169 39.312 52.982 1.00 40.00 188 PRO A O 1
ATOM 1454 N N . TRP A 1 189 ? -1.323 40.114 51.241 1.00 38.78 189 TRP A N 1
ATOM 1455 C CA . TRP A 1 189 ? -0.676 39.261 50.239 1.00 38.78 189 TRP A CA 1
ATOM 1456 C C . TRP A 1 189 ? 0.180 40.142 49.335 1.00 38.78 189 TRP A C 1
ATOM 1458 O O . TRP A 1 189 ? -0.296 40.684 48.343 1.00 38.78 189 TRP A O 1
ATOM 1468 N N . HIS A 1 190 ? 1.444 40.318 49.705 1.00 42.59 190 HIS A N 1
ATOM 1469 C CA . HIS A 1 190 ? 2.519 40.646 48.774 1.00 42.59 190 HIS A CA 1
ATOM 1470 C C . HIS A 1 190 ? 3.777 39.943 49.263 1.00 42.59 190 HIS A C 1
ATOM 1472 O O . HIS A 1 190 ? 4.236 40.239 50.355 1.00 42.59 190 HIS A O 1
ATOM 1478 N N . TYR A 1 191 ? 4.244 38.990 48.458 1.00 32.53 191 TYR A N 1
ATOM 1479 C CA . TYR A 1 191 ? 5.589 38.420 48.291 1.00 32.53 191 TYR A CA 1
ATOM 1480 C C . TYR A 1 191 ? 5.355 37.045 47.639 1.00 32.53 191 TYR A C 1
ATOM 1482 O O . TYR A 1 191 ? 4.505 36.285 48.079 1.00 32.53 191 TYR A O 1
ATOM 1490 N N . ASN A 1 192 ? 6.035 36.633 46.583 1.00 33.16 192 ASN A N 1
ATOM 1491 C CA . ASN A 1 192 ? 7.128 37.231 45.845 1.00 33.16 192 ASN A CA 1
ATOM 1492 C C . ASN A 1 192 ? 7.177 36.476 44.512 1.00 33.16 192 ASN A C 1
ATOM 1494 O O . ASN A 1 192 ? 7.129 35.244 44.514 1.00 33.16 192 ASN A O 1
ATOM 1498 N N . VAL A 1 193 ? 7.285 37.180 43.388 1.00 46.38 193 VAL A N 1
ATOM 1499 C CA . VAL A 1 193 ? 7.647 36.542 42.120 1.00 46.38 193 VAL A CA 1
ATOM 1500 C C . VAL A 1 193 ? 9.145 36.272 42.193 1.00 46.38 193 VAL A C 1
ATOM 1502 O O . VAL A 1 193 ? 9.955 37.152 41.927 1.00 46.38 193 VAL A O 1
ATOM 1505 N N . SER A 1 194 ? 9.525 35.069 42.614 1.00 32.56 194 SER A N 1
ATOM 1506 C CA . SER A 1 194 ? 10.875 34.557 42.393 1.00 32.56 194 SER A CA 1
ATOM 1507 C C . SER A 1 194 ? 10.852 33.632 41.180 1.00 32.56 194 SER A C 1
ATOM 1509 O O . SER A 1 194 ? 10.688 32.422 41.318 1.00 32.56 194 SER A O 1
ATOM 1511 N N . GLU A 1 195 ? 11.023 34.199 39.986 1.00 52.09 195 GLU A N 1
ATOM 1512 C CA . GLU A 1 195 ? 11.718 33.467 38.922 1.00 52.09 195 GLU A CA 1
ATOM 1513 C C . GLU A 1 195 ? 13.190 33.367 39.350 1.00 52.09 195 GLU A C 1
ATOM 1515 O O . GLU A 1 195 ? 13.774 34.384 39.740 1.00 52.09 195 GLU A O 1
ATOM 1520 N N . PRO A 1 196 ? 13.785 32.159 39.389 1.00 42.12 196 PRO A N 1
ATOM 1521 C CA . PRO A 1 196 ? 14.780 31.819 38.358 1.00 42.12 196 PRO A CA 1
ATOM 1522 C C . PRO A 1 196 ? 14.983 30.292 38.142 1.00 42.12 196 PRO A C 1
ATOM 1524 O O . PRO A 1 196 ? 14.479 29.476 38.909 1.00 42.12 196 PRO A O 1
ATOM 1527 N N . PRO A 1 197 ? 15.850 29.853 37.208 1.00 43.34 197 PRO A N 1
ATOM 1528 C CA . PRO A 1 197 ? 16.152 30.406 35.900 1.00 43.34 197 PRO A CA 1
ATOM 1529 C C . PRO A 1 197 ? 15.743 29.427 34.783 1.00 43.34 197 PRO A C 1
ATOM 1531 O O . PRO A 1 197 ? 16.018 28.226 34.814 1.00 43.34 197 PRO A O 1
ATOM 1534 N N . ILE A 1 198 ? 15.193 29.973 33.703 1.00 51.12 198 ILE A N 1
ATOM 1535 C CA . ILE A 1 198 ? 15.174 29.306 32.402 1.00 51.12 198 ILE A CA 1
ATOM 1536 C C . ILE A 1 198 ? 16.617 29.305 31.900 1.00 51.12 198 ILE A C 1
ATOM 1538 O O . ILE A 1 198 ? 17.055 30.312 31.361 1.00 51.12 198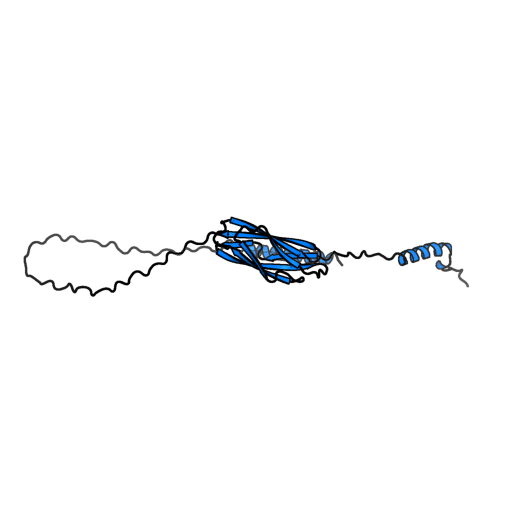 ILE A O 1
ATOM 1542 N N . ASN A 1 199 ? 17.380 28.232 32.114 1.00 48.44 199 ASN A N 1
ATOM 1543 C CA . ASN A 1 199 ? 18.577 27.907 31.324 1.00 48.44 199 ASN A CA 1
ATOM 1544 C C . ASN A 1 199 ? 19.229 26.619 31.825 1.00 48.44 199 ASN A C 1
ATOM 1546 O O . ASN A 1 199 ? 20.183 26.684 32.585 1.00 48.44 199 ASN A O 1
ATOM 1550 N N . PHE A 1 200 ? 18.784 25.453 31.351 1.00 46.69 200 PHE A N 1
ATOM 1551 C CA . PHE A 1 200 ? 19.678 24.292 31.246 1.00 46.69 200 PHE A CA 1
ATOM 1552 C C . PHE A 1 200 ? 19.115 23.217 30.311 1.00 46.69 200 PHE A C 1
ATOM 1554 O O . PHE A 1 200 ? 18.904 22.100 30.738 1.00 46.69 200 PHE A O 1
ATOM 1561 N N . GLN A 1 201 ? 18.861 23.542 29.036 1.00 39.22 201 GLN A N 1
ATOM 1562 C CA . GLN A 1 201 ? 18.828 22.537 27.947 1.00 39.22 201 GLN A CA 1
ATOM 1563 C C . GLN A 1 201 ? 19.100 23.131 26.546 1.00 39.22 201 GLN A C 1
ATOM 1565 O O . GLN A 1 201 ? 19.460 22.393 25.637 1.00 39.22 201 GLN A O 1
ATOM 1570 N N . LYS A 1 202 ? 19.027 24.457 26.332 1.00 43.72 202 LYS A N 1
ATOM 1571 C CA . LYS A 1 202 ? 19.188 25.038 24.977 1.00 43.72 202 LYS A CA 1
ATOM 1572 C C . LYS A 1 202 ? 20.621 25.350 24.521 1.00 43.72 202 LYS A C 1
ATOM 1574 O O . LYS A 1 202 ? 20.815 25.656 23.349 1.00 43.72 202 LYS A O 1
ATOM 1579 N N . LYS A 1 203 ? 21.634 25.253 25.392 1.00 43.12 203 LYS A N 1
ATOM 1580 C CA . LYS A 1 203 ? 23.037 25.542 25.015 1.00 43.12 203 LYS A CA 1
ATOM 1581 C C . LYS A 1 203 ? 23.852 24.311 24.600 1.00 43.12 203 LYS A C 1
ATOM 1583 O O . LYS A 1 203 ? 24.880 24.474 23.953 1.00 43.12 203 LYS A O 1
ATOM 1588 N N . SER A 1 204 ? 23.390 23.097 24.915 1.00 43.06 204 SER A N 1
ATOM 1589 C CA . SER A 1 204 ? 24.135 21.868 24.594 1.00 43.06 204 SER A CA 1
ATOM 1590 C C . SER A 1 204 ? 23.952 21.435 23.132 1.00 43.06 204 SER A C 1
ATOM 1592 O O . SER A 1 204 ? 24.914 21.042 22.479 1.00 43.06 204 SER A O 1
ATOM 1594 N N . THR A 1 205 ? 22.766 21.633 22.549 1.00 44.19 205 THR A N 1
ATOM 1595 C CA . THR A 1 205 ? 22.492 21.241 21.154 1.00 44.19 205 THR A CA 1
ATOM 1596 C C . THR A 1 205 ? 23.235 22.108 20.132 1.00 44.19 205 THR A C 1
ATOM 1598 O O . THR A 1 205 ? 23.684 21.600 19.113 1.00 44.19 205 THR A O 1
ATOM 1601 N N . ILE A 1 206 ? 23.434 23.402 20.405 1.00 51.09 206 ILE A N 1
ATOM 1602 C CA . ILE A 1 206 ? 24.103 24.322 19.464 1.00 51.09 206 ILE A CA 1
ATOM 1603 C C . ILE A 1 206 ? 25.618 24.060 19.402 1.00 51.09 206 ILE A C 1
ATOM 1605 O O . ILE A 1 206 ? 26.209 24.123 18.326 1.00 51.09 206 ILE A O 1
ATOM 1609 N N . LEU A 1 207 ? 26.244 23.697 20.528 1.00 49.12 207 LEU A N 1
ATOM 1610 C CA . LEU A 1 207 ? 27.658 23.307 20.557 1.00 49.12 207 LEU A CA 1
ATOM 1611 C C . LEU A 1 207 ? 27.884 21.936 19.899 1.00 49.12 207 LEU A C 1
ATOM 1613 O O . LEU A 1 207 ? 28.874 21.769 19.191 1.00 49.12 207 LEU A O 1
ATOM 1617 N N . LEU A 1 208 ? 26.946 20.992 20.048 1.00 52.59 208 LEU A N 1
ATOM 1618 C CA . LEU A 1 208 ? 27.022 19.689 19.377 1.00 52.59 208 LEU A CA 1
ATOM 1619 C C . LEU A 1 208 ? 26.862 19.812 17.852 1.00 52.59 208 LEU A C 1
ATOM 1621 O O . LEU A 1 208 ? 27.587 19.167 17.099 1.00 52.59 208 LEU A O 1
ATOM 1625 N N . VAL A 1 209 ? 25.955 20.680 17.389 1.00 54.78 209 VAL A N 1
ATOM 1626 C CA . VAL A 1 209 ? 25.715 20.913 15.955 1.00 54.78 209 VAL A CA 1
ATOM 1627 C C . VAL A 1 209 ? 26.907 21.615 15.296 1.00 54.78 209 VAL A C 1
ATOM 1629 O O . VAL A 1 209 ? 27.323 21.204 14.215 1.00 54.78 209 VAL A O 1
ATOM 1632 N N . HIS A 1 210 ? 27.535 22.598 15.951 1.00 57.62 210 HIS A N 1
ATOM 1633 C CA . HIS A 1 210 ? 28.750 23.220 15.407 1.00 57.62 210 HIS A CA 1
ATOM 1634 C C . HIS A 1 210 ? 29.971 22.285 15.413 1.00 57.62 210 HIS A C 1
ATOM 1636 O O . HIS A 1 210 ? 30.773 22.331 14.476 1.00 57.62 210 HIS A O 1
ATOM 1642 N N . LEU A 1 211 ? 30.103 21.406 16.414 1.00 55.69 211 LEU A N 1
ATOM 1643 C CA . LEU A 1 211 ? 31.178 20.411 16.459 1.00 55.69 211 LEU A CA 1
ATOM 1644 C C . LEU A 1 211 ? 31.030 19.379 15.327 1.00 55.69 211 LEU A C 1
ATOM 1646 O O . LEU A 1 211 ? 32.002 19.089 14.633 1.00 55.69 211 LEU A O 1
ATOM 1650 N N . LEU A 1 212 ? 29.812 18.884 15.080 1.00 58.38 212 LEU A N 1
ATOM 1651 C CA . LEU A 1 212 ? 29.534 17.929 14.001 1.00 58.38 212 LEU A CA 1
ATOM 1652 C C . LEU A 1 212 ? 29.743 18.540 12.607 1.00 58.38 212 LEU A C 1
ATOM 1654 O O . LEU A 1 212 ? 30.322 17.887 11.740 1.00 58.38 212 LEU A O 1
ATOM 1658 N N . ILE A 1 213 ? 29.356 19.803 12.403 1.00 64.38 213 ILE A N 1
ATOM 1659 C CA . ILE A 1 213 ? 29.605 20.522 11.141 1.00 64.38 213 ILE A CA 1
ATOM 1660 C C . ILE A 1 213 ? 31.111 20.728 10.911 1.00 64.38 213 ILE A C 1
ATOM 1662 O O . ILE A 1 213 ? 31.595 20.556 9.793 1.00 64.38 213 ILE A O 1
ATOM 1666 N N . SER A 1 214 ? 31.875 21.023 11.966 1.00 65.31 214 SER A N 1
ATOM 1667 C CA . SER A 1 214 ? 33.328 21.223 11.868 1.00 65.31 214 SER A CA 1
ATOM 1668 C C . SER A 1 214 ? 34.078 19.916 11.583 1.00 65.31 214 SER A C 1
ATOM 1670 O O . SER A 1 214 ? 34.997 19.897 10.765 1.00 65.31 214 SER A O 1
ATOM 1672 N N . ILE A 1 215 ? 33.651 18.803 12.190 1.00 62.69 215 ILE A N 1
ATOM 1673 C CA . ILE A 1 215 ? 34.197 17.466 11.913 1.00 62.69 215 ILE A CA 1
ATOM 1674 C C . ILE A 1 215 ? 33.871 17.036 10.475 1.00 62.69 215 ILE A C 1
ATOM 1676 O O . ILE A 1 215 ? 34.745 16.527 9.777 1.00 62.69 215 ILE A O 1
ATOM 1680 N N . PHE A 1 216 ? 32.651 17.291 9.994 1.00 62.88 216 PHE A N 1
ATOM 1681 C CA . PHE A 1 216 ? 32.250 16.964 8.622 1.00 62.88 216 PHE A CA 1
ATOM 1682 C C . PHE A 1 216 ? 33.064 17.741 7.573 1.00 62.88 216 PHE A C 1
ATOM 1684 O O . PHE A 1 216 ? 33.553 17.155 6.605 1.00 62.88 216 PHE A O 1
ATOM 1691 N N . LEU A 1 217 ? 33.294 19.039 7.796 1.00 65.00 217 LEU A N 1
ATOM 1692 C CA . LEU A 1 217 ? 34.135 19.861 6.919 1.00 65.00 217 LEU A CA 1
ATOM 1693 C C . LEU A 1 217 ? 35.611 19.433 6.955 1.00 65.00 217 LEU A C 1
ATOM 1695 O O . LEU A 1 217 ? 36.265 19.415 5.913 1.00 65.00 217 LEU A O 1
ATOM 1699 N N . PHE A 1 218 ? 36.130 19.021 8.115 1.00 63.56 218 PHE A N 1
ATOM 1700 C CA . PHE A 1 218 ? 37.496 18.507 8.243 1.00 63.56 218 PHE A CA 1
ATOM 1701 C C . PHE A 1 218 ? 37.694 17.166 7.515 1.00 63.56 218 PHE A C 1
ATOM 1703 O O . PHE A 1 218 ? 38.697 16.975 6.824 1.00 63.56 218 PHE A O 1
ATOM 1710 N N . VAL A 1 219 ? 36.721 16.252 7.602 1.00 63.09 219 VAL A N 1
ATOM 1711 C CA . VAL A 1 219 ? 36.742 14.976 6.865 1.00 63.09 219 VAL A CA 1
ATOM 1712 C C . VAL A 1 219 ? 36.673 15.223 5.357 1.00 63.09 219 VAL A C 1
ATOM 1714 O O . VAL A 1 219 ? 37.463 14.649 4.610 1.00 63.09 219 VAL A O 1
ATOM 1717 N N . MET A 1 220 ? 35.805 16.126 4.898 1.00 60.56 220 MET A N 1
ATOM 1718 C CA . MET A 1 220 ? 35.720 16.474 3.477 1.00 60.56 220 MET A CA 1
ATOM 1719 C C . MET A 1 220 ? 36.990 17.138 2.933 1.00 60.56 220 MET A C 1
ATOM 1721 O O . MET A 1 220 ? 37.369 16.878 1.791 1.00 60.56 220 MET A O 1
ATOM 1725 N N . ASN A 1 221 ? 37.667 17.963 3.734 1.00 59.25 221 ASN A N 1
ATOM 1726 C CA . ASN A 1 221 ? 38.909 18.602 3.309 1.00 59.25 221 ASN A CA 1
ATOM 1727 C C . ASN A 1 221 ? 40.071 17.595 3.193 1.00 59.25 221 ASN A C 1
ATOM 1729 O O . ASN A 1 221 ? 40.883 17.701 2.280 1.00 59.25 221 ASN A O 1
ATOM 1733 N N . ASN A 1 222 ? 40.108 16.564 4.046 1.00 56.06 222 ASN A N 1
ATOM 1734 C CA . ASN A 1 222 ? 41.126 15.508 3.976 1.00 56.06 222 ASN A CA 1
ATOM 1735 C C . ASN A 1 222 ? 40.877 14.477 2.860 1.00 56.06 222 ASN A C 1
ATOM 1737 O O . ASN A 1 222 ? 41.834 13.933 2.317 1.00 56.06 222 ASN A O 1
ATOM 1741 N N . GLN A 1 223 ? 39.626 14.243 2.447 1.00 52.69 223 GLN A N 1
ATOM 1742 C CA . GLN A 1 223 ? 39.317 13.368 1.300 1.00 52.69 223 GLN A CA 1
ATOM 1743 C C . GLN A 1 223 ? 39.686 13.997 -0.055 1.00 52.69 223 GLN A C 1
ATOM 1745 O O . GLN A 1 223 ? 39.871 13.286 -1.040 1.00 52.69 223 GLN A O 1
ATOM 1750 N N . LYS A 1 224 ? 39.857 15.325 -0.114 1.00 49.84 224 LYS A N 1
ATOM 1751 C CA . LYS A 1 224 ? 40.347 16.025 -1.311 1.00 49.84 224 LYS A CA 1
ATOM 1752 C C . LYS A 1 224 ? 41.861 15.926 -1.526 1.00 49.84 224 LYS A C 1
ATOM 1754 O O . LYS A 1 224 ? 42.308 16.231 -2.624 1.00 49.84 224 LYS A O 1
ATOM 1759 N N . MET A 1 225 ? 42.639 15.475 -0.538 1.00 45.38 225 MET A N 1
ATOM 1760 C CA . MET A 1 225 ? 44.093 15.280 -0.684 1.00 45.38 225 MET A CA 1
ATOM 1761 C C . MET A 1 225 ? 44.507 13.837 -1.013 1.00 45.38 225 MET A C 1
ATOM 1763 O O . MET A 1 225 ? 45.694 13.565 -1.130 1.00 45.38 225 MET A O 1
ATOM 1767 N N . ILE A 1 226 ? 43.554 12.915 -1.187 1.00 47.19 226 ILE A N 1
ATOM 1768 C CA . ILE A 1 226 ? 43.835 11.513 -1.565 1.00 47.19 226 ILE A CA 1
ATOM 1769 C C . ILE A 1 226 ? 43.607 11.279 -3.078 1.00 47.19 226 ILE A C 1
ATOM 1771 O O . ILE A 1 226 ? 43.905 10.210 -3.599 1.00 47.19 226 ILE A O 1
ATOM 1775 N N . PHE A 1 227 ? 43.140 12.297 -3.813 1.00 50.03 227 PHE A N 1
ATOM 1776 C CA . PHE A 1 227 ? 42.921 12.246 -5.267 1.00 50.03 227 PHE A CA 1
ATOM 1777 C C . PHE A 1 227 ? 43.595 13.398 -6.029 1.00 50.03 227 PHE A C 1
ATOM 1779 O O . PHE A 1 227 ? 43.035 13.913 -6.998 1.00 50.03 227 PHE A O 1
ATOM 1786 N N . SER A 1 228 ? 44.802 13.795 -5.620 1.00 45.88 228 SER A N 1
ATOM 1787 C CA . SER A 1 228 ? 45.700 14.567 -6.487 1.00 45.88 228 SER A CA 1
ATOM 1788 C C . SER A 1 228 ? 47.084 13.952 -6.538 1.00 45.88 228 SER A C 1
ATOM 1790 O O . SER A 1 228 ? 47.489 13.328 -5.535 1.00 45.88 228 SER A O 1
#

Solvent-accessible surface area (backbone atoms only — not comparable to full-atom values): 14658 Å² total; per-residue (Å²): 138,82,82,84,76,81,72,66,83,84,76,46,73,86,55,51,56,62,54,52,50,56,59,50,58,70,75,67,57,78,81,77,73,78,81,82,80,64,75,58,40,74,48,77,45,61,50,66,49,58,50,76,38,38,37,58,32,73,50,76,38,38,34,42,36,40,45,37,69,80,28,72,55,44,32,36,58,48,76,44,71,66,61,83,56,54,48,79,46,57,51,57,41,56,47,53,46,70,44,68,23,42,34,42,39,40,32,36,66,85,41,73,69,44,80,43,62,29,40,36,36,40,40,33,74,86,70,52,74,52,74,46,75,34,41,39,34,37,38,73,59,78,76,82,77,83,75,79,71,81,73,82,79,77,74,82,72,79,81,80,89,83,83,83,80,82,90,81,83,86,84,91,83,84,91,87,82,91,82,83,89,79,86,82,77,88,86,82,90,82,87,76,93,75,86,82,75,99,78,89,70,81,70,60,60,59,56,52,52,53,50,52,53,50,52,51,53,52,53,55,58,56,61,62,67,77,77,114